Protein AF-A0A8H6PYW1-F1 (afdb_monomer)

Secondary structure (DSSP, 8-state):
------------------TTSSSS---S-SS-GGGG-SPPPSSS--BSEESSPSSPSSSEEEE----TT--EEEEE-TTSSS-S--EEEEEEGGG--S-GGG-B----TTB--EEEEEE-SSEEEEEES---EEHHHHHHH--TTTT-HHHHHHHHHHHHHHHHHIIIII--------GGGEEE-TT--EEE--HHHHHHH---GGGHHHHHHHHHHHHHHHHT--SS-S-S-PPPHHHHHHHT--TTS-HHHHHTSGGGTTT--

InterPro domains:
  IPR000719 Protein kinase domain [PF00069] (105-199)
  IPR000719 Protein kinase domain [PS50011] (16-265)
  IPR011009 Protein kinase-like domain superfamily [SSF56112] (104-204)
  IPR050629 STE20/SPS1-related Proline-Alanine-rich Kinase [PTHR48012] (105-205)

Mean predicted aligned error: 12.49 Å

Solvent-accessible surface area (backbone atoms only — not comparable to full-atom values): 15635 Å² total; per-residue (Å²): 133,88,84,88,84,90,81,91,81,74,84,80,79,76,81,77,74,78,85,78,78,80,81,80,75,85,62,94,78,81,68,64,70,58,38,77,66,67,84,63,74,97,55,99,54,69,65,14,67,48,101,54,64,79,78,60,97,59,86,54,50,78,46,86,47,78,45,96,78,59,38,30,40,26,42,41,58,91,83,71,90,60,81,43,54,49,30,33,35,79,41,57,43,88,53,50,68,47,40,50,62,68,41,51,39,52,88,53,90,20,36,36,24,33,60,36,32,27,73,56,98,64,29,34,40,34,31,26,74,55,72,54,53,27,48,40,60,42,50,71,76,53,60,84,42,53,70,34,61,43,64,48,20,44,50,50,50,35,45,48,54,32,49,47,45,31,47,77,72,69,68,42,28,64,54,71,50,43,43,62,36,30,23,40,27,94,87,72,45,48,22,40,44,64,51,61,61,28,44,25,54,48,50,46,78,91,43,46,40,41,39,43,42,19,53,30,52,41,49,32,63,44,46,58,71,70,91,85,70,101,77,72,92,79,71,54,72,47,57,56,50,54,50,65,54,69,45,86,54,50,70,69,59,58,68,68,34,66,44,54,62,74,35,75,127

Sequence (265 aa):
MSDQIRGLSAPVKQHTFLLTELGNAYSRTVLPKFLFEKEPPKVDVSGAFRNQRFPPPDDKIFLPIIASAGGMSCLGRANTGELPVSYFKSCPLVNLKVPADRIVKTSHKNLVNLQDAFLEEDRLIFTYDSWGISLQEILHVHNVFAFDEGAVATICKEILNGLKYLHDKIGVVYGSLLCRTVVLTNEGQVKIANIGESMARGHKMDDICLDVEGILQIAGALLQVIPGNGSEKVIGAQAESFVRTPTDATVDEILSHRFLEEGVD

Foldseek 3Di:
DDDDDDDDDDDDPDPPPPPPPPPPPPPPPPDDPQQPDDDAPPAPFDFQEDPADPPHPDQKAWAAPQDVLQKGWIAQDPPPPDDRIKIKHKDFLVLQPHHRSLHTWDDDQAAQTFRHWYDDDGIIMTIGDFDAHFQVNCVVVPLPLALVLLVLLVLLLSLLRVQCCCCPPSVAALLAQARSQWGQGPVRGIHGYPSSSSSSNPDHPVSNLSSLLNSLVRLCSSHVVDPDDPDDDDHDPQSVVLSVDDSPDDSVRSSPRVSNVVSPD

Radius of gyration: 24.12 Å; Cα contacts (8 Å, |Δi|>4): 422; chains: 1; bounding box: 57×55×92 Å

Nearest PDB structures (foldseek):
  6gu6-assembly1_A  TM=7.430E-01  e=5.267E-06  Homo sapiens
  6v6q-assembly2_D  TM=5.934E-01  e=1.464E-06  Homo sapiens
  3qri-assembly3_B-2  TM=6.256E-01  e=3.120E-06  Homo sapiens
  1u54-assembly1_A  TM=6.835E-01  e=1.502E-05  Homo sapiens
  8swe-assembly1_A  TM=6.281E-01  e=8.893E-06  Homo sapiens

Organism: NCBI:txid1287682

pLDDT: mean 74.95, std 23.14, range [26.62, 98.38]

Structure (mmCIF, N/CA/C/O backbone):
data_AF-A0A8H6PYW1-F1
#
_entry.id   AF-A0A8H6PYW1-F1
#
loop_
_atom_site.group_PDB
_atom_site.id
_atom_site.type_symbol
_atom_site.label_atom_id
_atom_site.label_alt_id
_atom_site.label_comp_id
_atom_site.label_asym_id
_atom_site.label_entity_id
_atom_site.label_seq_id
_atom_site.pdbx_PDB_ins_code
_atom_site.Cartn_x
_atom_site.Cartn_y
_atom_site.Cartn_z
_atom_site.occupancy
_atom_site.B_iso_or_equiv
_atom_site.auth_seq_id
_atom_site.auth_comp_id
_atom_site.auth_asym_id
_atom_site.auth_atom_id
_atom_site.pdbx_PDB_model_num
ATOM 1 N N . MET A 1 1 ? 32.607 38.569 64.984 1.00 35.34 1 MET A N 1
ATOM 2 C CA . MET A 1 1 ? 32.937 38.834 63.570 1.00 35.34 1 MET A CA 1
ATOM 3 C C . MET A 1 1 ? 32.471 37.613 62.799 1.00 35.34 1 MET A C 1
ATOM 5 O O . MET A 1 1 ? 32.930 36.537 63.143 1.00 35.34 1 MET A O 1
ATOM 9 N N . SER A 1 2 ? 31.280 37.692 62.192 1.00 33.53 2 SER A N 1
ATOM 10 C CA . SER A 1 2 ? 31.098 37.752 60.719 1.00 33.53 2 SER A CA 1
ATOM 11 C C . SER A 1 2 ? 31.548 36.418 60.090 1.00 33.53 2 SER A C 1
ATOM 13 O O . SER A 1 2 ? 32.693 36.040 60.268 1.00 33.53 2 SER A O 1
ATOM 15 N N . ASP A 1 3 ? 30.715 35.582 59.471 1.00 32.34 3 ASP A N 1
ATOM 16 C CA . ASP A 1 3 ? 29.801 35.914 58.383 1.00 32.34 3 ASP A CA 1
ATOM 17 C C . ASP A 1 3 ? 28.646 34.913 58.218 1.00 32.34 3 ASP A C 1
ATOM 19 O O . ASP A 1 3 ? 28.758 33.713 58.466 1.00 32.34 3 ASP A O 1
ATOM 23 N N . GLN A 1 4 ? 27.532 35.464 57.738 1.00 35.44 4 GLN A N 1
ATOM 24 C CA . GLN A 1 4 ? 26.397 34.776 57.134 1.00 35.44 4 GLN A CA 1
ATOM 25 C C . GLN A 1 4 ? 26.744 34.373 55.695 1.00 35.44 4 GLN A C 1
ATOM 27 O O . GLN A 1 4 ? 27.156 35.254 54.950 1.00 35.44 4 GLN A O 1
ATOM 32 N N . ILE A 1 5 ? 26.403 33.157 55.241 1.00 36.62 5 ILE A N 1
ATOM 33 C CA . ILE A 1 5 ? 25.851 32.953 53.886 1.00 36.62 5 ILE A CA 1
ATOM 34 C C . ILE A 1 5 ? 24.717 31.916 53.934 1.00 36.62 5 ILE A C 1
ATOM 36 O O . ILE A 1 5 ? 24.804 30.860 54.550 1.00 36.62 5 ILE A O 1
ATOM 40 N N . ARG A 1 6 ? 23.628 32.318 53.280 1.00 33.12 6 ARG A N 1
ATOM 41 C CA . ARG A 1 6 ? 22.308 31.709 53.112 1.00 33.12 6 ARG A CA 1
ATOM 42 C C . ARG A 1 6 ? 22.329 30.302 52.504 1.00 33.12 6 ARG A C 1
ATOM 44 O O . ARG A 1 6 ? 23.042 30.049 51.542 1.00 33.12 6 ARG A O 1
ATOM 51 N N . GLY A 1 7 ? 21.377 29.483 52.944 1.00 29.88 7 GLY A N 1
ATOM 52 C CA . GLY A 1 7 ? 20.890 28.302 52.231 1.00 29.88 7 GLY A CA 1
ATOM 53 C C . GLY A 1 7 ? 19.481 27.944 52.701 1.00 29.88 7 GLY A C 1
ATOM 54 O O . GLY A 1 7 ? 19.309 27.080 53.551 1.00 29.88 7 GLY A O 1
ATOM 55 N N . LEU A 1 8 ? 18.468 28.652 52.193 1.00 29.75 8 LEU A N 1
ATOM 56 C CA . LEU A 1 8 ? 17.058 28.280 52.348 1.00 29.75 8 LEU A CA 1
ATOM 57 C C . LEU A 1 8 ? 16.798 27.021 51.507 1.00 29.75 8 LEU A C 1
ATOM 59 O O . LEU A 1 8 ? 16.655 27.112 50.291 1.00 29.75 8 LEU A O 1
ATOM 63 N N . SER A 1 9 ? 16.741 25.857 52.152 1.00 30.72 9 SER A N 1
ATOM 64 C CA . SER A 1 9 ? 16.169 24.639 51.571 1.00 30.72 9 SER A CA 1
ATOM 65 C C . SER A 1 9 ? 14.704 24.556 51.994 1.00 30.72 9 SER A C 1
ATOM 67 O O . SER A 1 9 ? 14.397 24.270 53.151 1.00 30.72 9 SER A O 1
ATOM 69 N N . ALA A 1 10 ? 13.796 24.875 51.073 1.00 32.69 10 ALA A N 1
ATOM 70 C CA . ALA A 1 10 ? 12.386 24.532 51.205 1.00 32.69 10 ALA A CA 1
ATOM 71 C C . ALA A 1 10 ? 12.173 23.130 50.606 1.00 32.69 10 ALA A C 1
ATOM 73 O O . ALA A 1 10 ? 12.699 22.856 49.525 1.00 32.69 10 ALA A O 1
ATOM 74 N N . PRO A 1 11 ? 11.406 22.237 51.254 1.00 30.52 11 PRO A N 1
ATOM 75 C CA . PRO A 1 11 ? 11.112 20.935 50.680 1.00 30.52 11 PRO A CA 1
ATOM 76 C C . PRO A 1 11 ? 10.225 21.108 49.441 1.00 30.52 11 PRO A C 1
ATOM 78 O O . PRO A 1 11 ? 9.127 21.666 49.506 1.00 30.52 11 PRO A O 1
ATOM 81 N N . VAL A 1 12 ? 10.714 20.616 48.304 1.00 30.33 12 VAL A N 1
ATOM 82 C CA . VAL A 1 12 ? 9.942 20.467 47.069 1.00 30.33 12 VAL A CA 1
ATOM 83 C C . VAL A 1 12 ? 8.795 19.501 47.360 1.00 30.33 12 VAL A C 1
ATOM 85 O O . VAL A 1 12 ? 9.013 18.309 47.569 1.00 30.33 12 VAL A O 1
ATOM 88 N N . LYS A 1 13 ? 7.560 20.012 47.393 1.00 31.42 13 LYS A N 1
ATOM 89 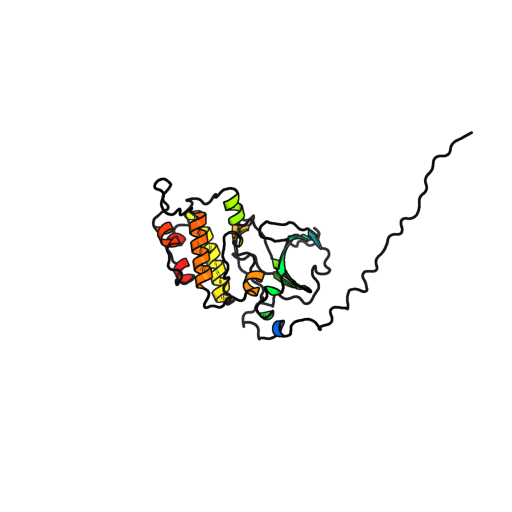C CA . LYS A 1 13 ? 6.357 19.176 47.368 1.00 31.42 13 LYS A CA 1
ATOM 90 C C . LYS A 1 13 ? 6.320 18.461 46.018 1.00 31.42 13 LYS A C 1
ATOM 92 O O . LYS A 1 13 ? 5.924 19.048 45.014 1.00 31.42 13 LYS A O 1
ATOM 97 N N . GLN A 1 14 ? 6.753 17.204 45.993 1.00 31.08 14 GLN A N 1
ATOM 98 C CA . GLN A 1 14 ? 6.443 16.294 44.898 1.00 31.08 14 GLN A CA 1
ATOM 99 C C . GLN A 1 14 ? 4.920 16.150 44.842 1.00 31.08 14 GLN A C 1
ATOM 101 O O . GLN A 1 14 ? 4.300 15.567 45.730 1.00 31.08 14 GLN A O 1
ATOM 106 N N . HIS A 1 15 ? 4.309 16.740 43.816 1.00 28.45 15 HIS A N 1
ATOM 107 C CA . HIS A 1 15 ? 2.929 16.461 43.449 1.00 28.45 15 HIS A CA 1
ATOM 108 C C . HIS A 1 15 ? 2.865 15.034 42.900 1.00 28.45 15 HIS A C 1
ATOM 110 O O . HIS A 1 15 ? 2.941 14.804 41.695 1.00 28.45 15 HIS A O 1
ATOM 116 N N . THR A 1 16 ? 2.739 14.065 43.803 1.00 26.62 16 THR A N 1
ATOM 117 C CA . THR A 1 16 ? 2.307 12.711 43.470 1.00 26.62 16 THR A CA 1
ATOM 118 C C . THR A 1 16 ? 0.831 12.792 43.099 1.00 26.62 16 THR A C 1
ATOM 120 O O . THR A 1 16 ? -0.046 12.714 43.958 1.00 26.62 16 THR A O 1
ATOM 123 N N . PHE A 1 17 ? 0.542 13.029 41.819 1.00 26.75 17 PHE A N 1
ATOM 124 C CA . PHE A 1 17 ? -0.799 12.812 41.289 1.00 26.75 17 PHE A CA 1
ATOM 125 C C . PHE A 1 17 ? -1.068 11.305 41.323 1.00 26.75 17 PHE A C 1
ATOM 127 O O . PHE A 1 17 ? -0.465 10.531 40.581 1.00 26.75 17 PHE A O 1
ATOM 134 N N . LEU A 1 18 ? -1.942 10.893 42.241 1.00 27.05 18 LEU A N 1
ATOM 135 C CA . LEU A 1 18 ? -2.497 9.547 42.311 1.00 27.05 18 LEU A CA 1
ATOM 136 C C . LEU A 1 18 ? -3.232 9.248 40.996 1.00 27.05 18 LEU A C 1
ATOM 138 O O . LEU A 1 18 ? -4.302 9.785 40.723 1.00 27.05 18 LEU A O 1
ATOM 142 N N . LEU A 1 19 ? -2.629 8.384 40.183 1.00 27.23 19 LEU A N 1
ATOM 143 C CA . LEU A 1 19 ? -3.086 7.929 38.864 1.00 27.23 19 LEU A CA 1
ATOM 144 C C . LEU A 1 19 ? -4.253 6.919 38.930 1.00 27.23 19 LEU A C 1
ATOM 146 O O . LEU A 1 19 ? -4.472 6.156 37.995 1.00 27.23 19 LEU A O 1
ATOM 150 N N . THR A 1 20 ? -5.011 6.888 40.026 1.00 32.47 20 THR A N 1
ATOM 151 C CA . THR A 1 20 ? -5.975 5.813 40.315 1.00 32.47 20 THR A CA 1
ATOM 152 C C . THR A 1 20 ? -7.441 6.136 40.027 1.00 32.47 20 THR A C 1
ATOM 154 O O . THR A 1 20 ? -8.266 5.240 40.152 1.00 32.47 20 THR A O 1
ATOM 157 N N . GLU A 1 21 ? -7.797 7.343 39.571 1.00 27.31 21 GLU A N 1
ATOM 158 C CA . GLU A 1 21 ? -9.218 7.702 39.358 1.00 27.31 21 GLU A CA 1
ATOM 159 C C . GLU A 1 21 ? -9.643 7.992 37.907 1.00 27.31 21 GLU A C 1
ATOM 161 O O . GLU A 1 21 ? -10.813 8.257 37.650 1.00 27.31 21 GLU A O 1
ATOM 166 N N . LEU A 1 22 ? -8.758 7.852 36.914 1.00 31.52 22 LEU A N 1
ATOM 167 C CA . LEU A 1 22 ? -9.129 8.021 35.493 1.00 31.52 22 LEU A CA 1
ATOM 168 C C . LEU A 1 22 ? -9.433 6.704 34.753 1.00 31.52 22 LEU A C 1
ATOM 170 O O . LEU A 1 22 ? -9.685 6.723 33.548 1.00 31.52 22 LEU A O 1
ATOM 174 N N . GLY A 1 23 ? -9.433 5.568 35.459 1.00 30.94 23 GLY A N 1
ATOM 175 C CA . GLY A 1 23 ? -9.558 4.229 34.869 1.00 30.94 23 GLY A CA 1
ATOM 176 C C . GLY A 1 23 ? -10.980 3.734 34.571 1.00 30.94 23 GLY A C 1
ATOM 177 O O . GLY A 1 23 ? -11.116 2.750 33.857 1.00 30.94 23 GLY A O 1
ATOM 178 N N . ASN A 1 24 ? -12.039 4.391 35.064 1.00 33.62 24 ASN A N 1
ATOM 179 C CA . ASN A 1 24 ? -13.397 3.809 35.066 1.00 33.62 24 ASN A CA 1
ATOM 180 C C . ASN A 1 24 ? -14.496 4.641 34.375 1.00 33.62 24 ASN A C 1
ATOM 182 O O . ASN A 1 24 ? -15.677 4.350 34.545 1.00 33.62 24 ASN A O 1
ATOM 186 N N . ALA A 1 25 ? -14.145 5.640 33.557 1.00 33.19 25 ALA A N 1
ATOM 187 C CA . ALA A 1 25 ? -15.131 6.521 32.910 1.00 33.19 25 ALA A CA 1
ATOM 188 C C . ALA A 1 25 ? -15.363 6.277 31.402 1.00 33.19 25 ALA A C 1
ATOM 190 O O . ALA A 1 25 ? -16.131 7.018 30.792 1.00 33.19 25 ALA A O 1
ATOM 191 N N . TYR A 1 26 ? -14.793 5.229 30.789 1.00 37.09 26 TYR A N 1
ATOM 192 C CA . TYR A 1 26 ? -15.194 4.807 29.432 1.00 37.09 26 TYR A CA 1
ATOM 193 C C . TYR A 1 26 ? -16.467 3.968 29.494 1.00 37.09 26 TYR A C 1
ATOM 195 O O . TYR A 1 26 ? -16.504 2.773 29.202 1.00 37.09 26 TYR A O 1
ATOM 203 N N . SER A 1 27 ? -17.531 4.635 29.935 1.00 38.06 27 SER A N 1
ATOM 204 C CA . SER A 1 27 ? -18.892 4.147 29.819 1.00 38.06 27 SER A CA 1
ATOM 205 C C . SER A 1 27 ? -19.213 3.933 28.340 1.00 38.06 27 SER A C 1
ATOM 207 O O . SER A 1 27 ? -18.932 4.780 27.492 1.00 38.06 27 SER A O 1
ATOM 209 N N . ARG A 1 28 ? -19.823 2.782 28.055 1.00 38.66 28 ARG A N 1
ATOM 210 C CA . ARG A 1 28 ? -20.283 2.245 26.763 1.00 38.66 28 ARG A CA 1
ATOM 211 C C . ARG A 1 28 ? -21.339 3.114 26.042 1.00 38.66 28 ARG A C 1
ATOM 213 O O . ARG A 1 28 ? -22.255 2.579 25.427 1.00 38.66 28 ARG A O 1
ATOM 220 N N . THR A 1 29 ? -21.275 4.439 26.132 1.00 38.50 29 THR A N 1
ATOM 221 C CA . THR A 1 29 ? -22.416 5.327 25.848 1.00 38.50 29 THR A CA 1
ATOM 222 C C . THR A 1 29 ? -22.207 6.362 24.745 1.00 38.50 29 THR A C 1
ATOM 224 O O . THR A 1 29 ? -23.127 7.130 24.493 1.00 38.50 29 THR A O 1
ATOM 227 N N . VAL A 1 30 ? -21.083 6.364 24.019 1.00 42.06 30 VAL A N 1
ATOM 228 C CA . VAL A 1 30 ? -20.907 7.250 22.840 1.00 42.06 30 VAL A CA 1
ATOM 229 C C . VAL A 1 30 ? -20.232 6.534 21.665 1.00 42.06 30 VAL A C 1
ATOM 231 O O . VAL A 1 30 ? -19.603 7.151 20.817 1.00 42.06 30 VAL A O 1
ATOM 234 N N . LEU A 1 31 ? -20.345 5.208 21.593 1.00 47.12 31 LEU A N 1
ATOM 235 C CA . LEU A 1 31 ? -19.926 4.481 20.400 1.00 47.12 31 LEU A CA 1
ATOM 236 C C . LEU A 1 31 ? -21.102 4.463 19.425 1.00 47.12 31 LEU A C 1
ATOM 238 O O . LEU A 1 31 ? -22.162 3.943 19.791 1.00 47.12 31 LEU A O 1
ATOM 242 N N . PRO A 1 32 ? -20.975 5.031 18.213 1.00 44.94 32 PRO A N 1
ATOM 243 C CA . PRO A 1 32 ? -22.023 4.892 17.223 1.00 44.94 32 PRO A CA 1
ATOM 244 C C . PRO A 1 32 ? -22.364 3.412 17.031 1.00 44.94 32 PRO A C 1
ATOM 246 O O . PRO A 1 32 ? -21.475 2.605 16.768 1.00 44.94 32 PRO A O 1
ATOM 249 N N . LYS A 1 33 ? -23.644 3.043 17.179 1.00 43.94 33 LYS A N 1
ATOM 250 C CA . LYS A 1 33 ? -24.095 1.639 17.093 1.00 43.94 33 LYS A CA 1
ATOM 251 C C . LYS A 1 33 ? -23.620 0.943 15.810 1.00 43.94 33 LYS A C 1
ATOM 253 O O . LYS A 1 33 ? -23.277 -0.231 15.851 1.00 43.94 33 LYS A O 1
ATOM 258 N N . PHE A 1 34 ? -23.478 1.698 14.718 1.00 48.34 34 PHE A N 1
ATOM 259 C CA . PHE A 1 34 ? -22.976 1.202 13.436 1.00 48.34 34 PHE A CA 1
ATOM 260 C C . PHE A 1 34 ? -21.528 0.685 13.468 1.00 48.34 34 PHE A C 1
ATOM 262 O O . PHE A 1 34 ? -21.133 -0.029 12.553 1.00 48.34 34 PHE A O 1
ATOM 269 N N . LEU A 1 35 ? -20.721 1.030 14.481 1.00 49.62 35 LEU A N 1
ATOM 270 C CA . LEU A 1 35 ? -19.341 0.552 14.589 1.00 49.62 35 LEU A CA 1
ATOM 271 C C . LEU A 1 35 ? -19.275 -0.962 14.810 1.00 49.62 35 LEU A C 1
ATOM 273 O O . LEU A 1 35 ? -18.364 -1.602 14.309 1.00 49.62 35 LEU A O 1
ATOM 277 N N . PHE A 1 36 ? -20.240 -1.548 15.514 1.00 54.50 36 PHE A N 1
ATOM 278 C CA . PHE A 1 36 ? -20.190 -2.960 15.913 1.00 54.50 36 PHE A CA 1
ATOM 279 C C . PHE A 1 36 ? -21.257 -3.817 15.226 1.00 54.50 36 PHE A C 1
ATOM 281 O O . PHE A 1 36 ? -21.510 -4.945 15.642 1.00 54.50 36 PHE A O 1
ATOM 288 N N . GLU A 1 37 ? -21.895 -3.287 14.182 1.00 46.12 37 GLU A N 1
ATOM 289 C CA . GLU A 1 37 ? -22.963 -3.965 13.453 1.00 46.12 37 GLU A CA 1
ATOM 290 C C . GLU A 1 37 ? -22.461 -4.467 12.094 1.00 46.12 37 GLU A C 1
ATOM 292 O O . GLU A 1 37 ? -22.606 -3.773 11.085 1.00 46.12 37 GLU A O 1
ATOM 297 N N . LYS A 1 38 ? -21.892 -5.683 12.083 1.00 51.12 38 LYS A N 1
ATOM 298 C CA . LYS A 1 38 ? -22.058 -6.755 11.074 1.00 51.12 38 LYS A CA 1
ATOM 299 C C . LYS A 1 38 ? -21.104 -7.924 11.360 1.00 51.12 38 LYS A C 1
ATOM 301 O O . LYS A 1 38 ? -20.234 -7.850 12.220 1.00 51.12 38 LYS A O 1
ATOM 306 N N . GLU A 1 39 ? -21.381 -9.065 10.730 1.00 44.00 39 GLU A N 1
ATOM 307 C CA . GLU A 1 39 ? -20.553 -10.265 10.854 1.00 44.00 39 GLU A CA 1
ATOM 308 C C . GLU A 1 39 ? -19.207 -10.059 10.134 1.00 44.00 39 GLU A C 1
ATOM 310 O O . GLU A 1 39 ? -19.204 -9.622 8.974 1.00 44.00 39 GLU A O 1
ATOM 315 N N . PRO A 1 40 ? -18.075 -10.388 10.785 1.00 42.00 40 PRO A N 1
ATOM 316 C CA . PRO A 1 40 ? -16.750 -10.218 10.204 1.00 42.00 40 PRO A CA 1
ATOM 317 C C . PRO A 1 40 ? -16.545 -11.133 8.983 1.00 42.00 40 PRO A C 1
ATOM 319 O O . PRO A 1 40 ? -17.189 -12.184 8.869 1.00 42.00 40 PRO A O 1
ATOM 322 N N . PRO A 1 41 ? -15.635 -10.776 8.056 1.00 39.09 41 PRO A N 1
ATOM 323 C CA . PRO A 1 41 ? -15.231 -11.677 6.980 1.00 39.09 41 PRO A CA 1
ATOM 324 C C . PRO A 1 41 ? -14.738 -13.015 7.557 1.00 39.09 41 PRO A C 1
ATOM 326 O O . PRO A 1 41 ? -14.044 -13.046 8.567 1.00 39.09 41 PRO A O 1
ATOM 329 N N . LYS A 1 42 ? -15.082 -14.135 6.903 1.00 38.28 42 LYS A N 1
ATOM 330 C CA . LYS A 1 42 ? -14.775 -15.522 7.330 1.00 38.28 42 LYS A CA 1
ATOM 331 C C . LYS A 1 42 ? -13.286 -15.908 7.231 1.00 38.28 42 LYS A C 1
ATOM 333 O O . LYS A 1 42 ? -12.960 -17.084 7.084 1.00 38.28 42 LYS A O 1
ATOM 338 N N . VAL A 1 43 ? -12.389 -14.930 7.258 1.00 46.66 43 VAL A N 1
ATOM 339 C CA . VAL A 1 43 ? -10.939 -15.127 7.281 1.00 46.66 43 VAL A CA 1
ATOM 340 C C . VAL A 1 43 ? -10.491 -14.969 8.729 1.00 46.66 43 VAL A C 1
ATOM 342 O O . VAL A 1 43 ? -10.995 -14.097 9.431 1.00 46.66 43 VAL A O 1
ATOM 345 N N . ASP A 1 44 ? -9.573 -15.821 9.183 1.00 40.41 44 ASP A N 1
ATOM 346 C CA . ASP A 1 44 ? -8.998 -15.821 10.535 1.00 40.41 44 ASP A CA 1
ATOM 347 C C . ASP A 1 44 ? -8.101 -14.586 10.764 1.00 40.41 44 ASP A C 1
ATOM 349 O O . ASP A 1 44 ? -6.882 -14.667 10.890 1.00 40.41 44 ASP A O 1
ATOM 353 N N . VAL A 1 45 ? -8.701 -13.398 10.719 1.00 47.38 45 VAL A N 1
ATOM 354 C CA . VAL A 1 45 ? -8.075 -12.118 11.036 1.00 47.38 45 VAL A CA 1
ATOM 355 C C . VAL A 1 45 ? -8.817 -11.533 12.225 1.00 47.38 45 VAL A C 1
ATOM 357 O O . VAL A 1 45 ? -9.887 -10.940 12.102 1.00 47.38 45 VAL A O 1
ATOM 360 N N . SER A 1 46 ? -8.245 -11.728 13.416 1.00 57.88 46 SER A N 1
ATOM 361 C CA . SER A 1 46 ? -8.687 -11.047 14.634 1.00 57.88 46 SER A CA 1
ATOM 362 C C . SER A 1 46 ? -8.841 -9.545 14.351 1.00 57.88 46 SER A C 1
ATOM 364 O O . SER A 1 46 ? -7.931 -8.951 13.767 1.00 57.88 46 SER A O 1
ATOM 366 N N . GLY A 1 47 ? -9.955 -8.928 14.750 1.00 66.25 47 GLY A N 1
ATOM 367 C CA . GLY A 1 47 ? -10.213 -7.508 14.483 1.00 66.25 47 GLY A CA 1
ATOM 368 C C . GLY A 1 47 ? -9.088 -6.580 14.969 1.00 66.25 47 GLY A C 1
ATOM 369 O O . GLY A 1 47 ? -8.389 -6.885 15.940 1.00 66.25 47 GLY A O 1
ATOM 370 N N . ALA A 1 48 ? -8.906 -5.437 14.297 1.00 76.19 48 ALA A N 1
ATOM 371 C CA . ALA A 1 48 ? -7.872 -4.466 14.670 1.00 76.19 48 ALA A CA 1
ATOM 372 C C . ALA A 1 48 ? -8.258 -3.638 15.909 1.00 76.19 48 ALA A C 1
ATOM 374 O O . ALA A 1 48 ? -7.386 -3.178 16.644 1.00 76.19 48 ALA A O 1
ATOM 375 N N . PHE A 1 49 ? -9.556 -3.444 16.151 1.00 80.31 49 PHE A N 1
ATOM 376 C CA . PHE A 1 49 ? -10.046 -2.557 17.201 1.00 80.31 49 PHE A CA 1
ATOM 377 C C . PHE A 1 49 ? -9.728 -3.042 18.618 1.00 80.31 49 PHE A C 1
ATOM 379 O O . PHE A 1 49 ? -9.997 -4.187 18.987 1.00 80.31 49 PHE A O 1
ATOM 386 N N . ARG A 1 50 ? -9.215 -2.127 19.444 1.00 76.50 50 ARG A N 1
ATOM 387 C CA . ARG A 1 50 ? -8.920 -2.354 20.862 1.00 76.50 50 ARG A CA 1
ATOM 388 C C . ARG A 1 50 ? -9.829 -1.518 21.752 1.00 76.50 50 ARG A C 1
ATOM 390 O O . ARG A 1 50 ? -9.987 -0.320 21.548 1.00 76.50 50 ARG A O 1
ATOM 397 N N . ASN A 1 51 ? -10.389 -2.153 22.780 1.00 68.69 51 ASN A N 1
ATOM 398 C CA . ASN A 1 51 ? -11.247 -1.505 23.774 1.00 68.69 51 ASN A CA 1
ATOM 399 C C . ASN A 1 51 ? -10.423 -0.956 24.956 1.00 68.69 51 ASN A C 1
ATOM 401 O O . ASN A 1 51 ? -10.634 -1.343 26.104 1.00 68.69 51 ASN A O 1
ATOM 405 N N . GLN A 1 52 ? -9.432 -0.114 24.659 1.00 69.19 52 GLN A N 1
ATOM 406 C CA . GLN A 1 52 ? -8.559 0.532 25.643 1.00 69.19 52 GLN A CA 1
ATOM 407 C C . GLN A 1 52 ? -8.136 1.920 25.145 1.00 69.19 52 GLN A C 1
ATOM 409 O O . GLN A 1 52 ? -8.173 2.176 23.941 1.00 69.19 52 GLN A O 1
ATOM 414 N N . ARG A 1 53 ? -7.733 2.816 26.058 1.00 67.00 53 ARG A N 1
ATOM 415 C CA . ARG A 1 53 ? -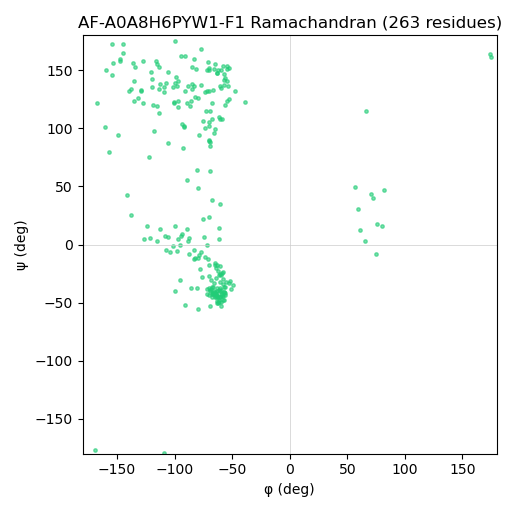7.189 4.135 25.691 1.00 67.00 53 ARG A CA 1
ATOM 416 C C . ARG A 1 53 ? -5.888 3.984 24.900 1.00 67.00 53 ARG A C 1
ATOM 418 O O . ARG A 1 53 ? -5.111 3.064 25.156 1.00 67.00 53 ARG A O 1
ATOM 425 N N . PHE A 1 54 ? -5.653 4.922 23.987 1.00 70.56 54 PHE A N 1
ATOM 426 C CA . PHE A 1 54 ? -4.340 5.155 23.404 1.00 70.56 54 PHE A CA 1
ATOM 427 C C . PHE A 1 54 ? -3.658 6.344 24.120 1.00 70.56 54 PHE A C 1
ATOM 429 O O . PHE A 1 54 ? -4.339 7.295 24.501 1.00 70.56 54 PHE A O 1
ATOM 436 N N . PRO A 1 55 ? -2.332 6.314 24.322 1.00 67.75 55 PRO A N 1
ATOM 437 C CA . PRO A 1 55 ? -1.509 5.111 24.268 1.00 67.75 55 PRO A CA 1
ATOM 438 C C . PRO A 1 55 ? -1.970 4.070 25.308 1.00 67.75 55 PRO A C 1
ATOM 440 O O . PRO A 1 55 ? -2.504 4.461 26.351 1.00 67.75 55 PRO A O 1
ATOM 443 N N . PRO A 1 56 ? -1.792 2.758 25.051 1.00 64.19 56 PRO A N 1
ATOM 444 C CA . PRO A 1 56 ? -2.019 1.739 26.071 1.00 64.19 56 PRO A CA 1
ATOM 445 C C . PRO A 1 56 ? -1.225 2.083 27.341 1.00 64.19 56 PRO A C 1
ATOM 447 O O . PRO A 1 56 ? -0.164 2.697 27.209 1.00 64.19 56 PRO A O 1
ATOM 450 N N . PRO A 1 57 ? -1.667 1.674 28.546 1.00 59.00 57 PRO A N 1
ATOM 451 C CA . PRO A 1 57 ? -0.966 1.937 29.813 1.00 59.00 57 PRO A CA 1
ATOM 452 C C . PRO A 1 57 ? 0.456 1.345 29.939 1.00 59.00 57 PRO A C 1
ATOM 454 O O . PRO A 1 57 ? 0.983 1.262 31.045 1.00 59.00 57 PRO A O 1
ATOM 457 N N . ASP A 1 58 ? 1.064 0.911 28.837 1.00 61.66 58 ASP A N 1
ATOM 458 C CA . ASP A 1 58 ? 2.380 0.298 28.770 1.00 61.66 58 ASP A CA 1
ATOM 459 C C . ASP A 1 58 ? 3.499 1.322 29.031 1.00 61.66 58 ASP A C 1
ATOM 461 O O . ASP A 1 58 ? 3.374 2.517 28.766 1.00 61.66 58 ASP A O 1
ATOM 465 N N . ASP A 1 59 ? 4.651 0.809 29.462 1.00 54.78 59 ASP A N 1
ATOM 466 C CA . ASP A 1 59 ? 5.915 1.502 29.756 1.00 54.78 59 ASP A CA 1
ATOM 467 C C . ASP A 1 59 ? 6.618 2.097 28.497 1.00 54.78 59 ASP A C 1
ATOM 469 O O . ASP A 1 59 ? 7.844 2.029 28.345 1.00 54.78 59 ASP A O 1
ATOM 473 N N . LYS A 1 60 ? 5.858 2.653 27.543 1.00 58.72 60 LYS A N 1
ATOM 474 C CA . LYS A 1 60 ? 6.340 3.181 26.252 1.00 58.72 60 LYS A CA 1
ATOM 475 C C . LYS A 1 60 ? 6.298 4.715 26.235 1.00 58.72 60 LYS A C 1
ATOM 477 O O . LYS A 1 60 ? 5.344 5.329 26.703 1.00 58.72 60 LYS A O 1
ATOM 482 N N . ILE A 1 61 ? 7.331 5.351 25.678 1.00 55.50 61 ILE A N 1
ATOM 483 C CA . ILE A 1 61 ? 7.401 6.809 25.496 1.00 55.50 61 ILE A CA 1
ATOM 484 C C . ILE A 1 61 ? 6.969 7.132 24.065 1.00 55.50 61 ILE A C 1
ATOM 486 O O . ILE A 1 61 ? 7.559 6.651 23.106 1.00 55.50 61 ILE A O 1
ATOM 490 N N . PHE A 1 62 ? 5.957 7.975 23.893 1.00 57.50 62 PHE A N 1
ATOM 491 C CA . PHE A 1 62 ? 5.454 8.360 22.572 1.00 57.50 62 PHE A CA 1
ATOM 492 C C . PHE A 1 62 ? 6.089 9.690 22.165 1.00 57.50 62 PHE A C 1
ATOM 494 O O . PHE A 1 62 ? 5.923 10.689 22.864 1.00 57.50 62 PHE A O 1
ATOM 501 N N . LEU A 1 63 ? 6.844 9.701 21.062 1.00 52.16 63 LEU A N 1
ATOM 502 C CA . LEU A 1 63 ? 7.552 10.888 20.579 1.00 52.16 63 LEU A CA 1
ATOM 503 C C . LEU A 1 63 ? 7.036 11.267 19.188 1.00 52.16 63 LEU A C 1
ATOM 505 O O . LEU A 1 63 ? 7.184 10.476 18.263 1.00 52.16 63 LEU A O 1
ATOM 509 N N . PRO A 1 64 ? 6.485 12.473 18.980 1.00 48.69 64 PRO A N 1
ATOM 510 C CA . PRO A 1 64 ? 6.070 12.899 17.650 1.00 48.69 64 PRO A CA 1
ATOM 511 C C . PRO A 1 64 ? 7.293 13.044 16.733 1.00 48.69 64 PRO A C 1
ATOM 513 O O . PRO A 1 64 ? 7.946 14.083 16.714 1.00 48.69 64 PRO A O 1
ATOM 516 N N . ILE A 1 65 ? 7.602 12.013 15.949 1.00 50.56 65 ILE A N 1
ATOM 517 C CA . ILE A 1 65 ? 8.412 12.164 14.738 1.00 50.56 65 ILE A CA 1
ATOM 518 C C . ILE A 1 65 ? 7.420 12.387 13.613 1.00 50.56 65 ILE A C 1
ATOM 520 O O . ILE A 1 65 ? 6.783 11.438 13.181 1.00 50.56 65 ILE A O 1
ATOM 524 N N . ILE A 1 66 ? 7.248 13.635 13.184 1.00 49.28 66 ILE A N 1
ATOM 525 C CA . ILE A 1 66 ? 6.363 13.969 12.068 1.00 49.28 66 ILE A CA 1
ATOM 526 C C . ILE A 1 66 ? 7.119 13.643 10.777 1.00 49.28 66 ILE A C 1
ATOM 528 O O . ILE A 1 66 ? 7.897 14.460 10.288 1.00 49.28 66 ILE A O 1
ATOM 532 N N . ALA A 1 67 ? 6.918 12.443 10.230 1.00 50.75 67 ALA A N 1
ATOM 533 C CA . ALA A 1 67 ? 7.267 12.190 8.832 1.00 50.75 67 ALA A CA 1
ATOM 534 C C . ALA A 1 67 ? 6.289 12.965 7.932 1.00 50.75 67 ALA A C 1
ATOM 536 O O . ALA A 1 67 ? 5.130 13.155 8.311 1.00 50.75 67 ALA A O 1
ATOM 537 N N . SER A 1 68 ? 6.700 13.395 6.735 1.00 46.59 68 SER A N 1
ATOM 538 C CA . SER A 1 68 ? 5.804 14.166 5.850 1.00 46.59 68 SER A CA 1
ATOM 539 C C . SER A 1 68 ? 4.576 13.355 5.389 1.00 46.59 68 SER A C 1
ATOM 541 O O . SER A 1 68 ? 3.531 13.923 5.076 1.00 46.59 68 SER A O 1
ATOM 543 N N . ALA A 1 69 ? 4.651 12.020 5.469 1.00 46.78 69 ALA A N 1
ATOM 544 C CA . ALA A 1 69 ? 3.526 11.095 5.303 1.00 46.78 69 ALA A CA 1
ATOM 545 C C . ALA A 1 69 ? 2.513 11.092 6.479 1.00 46.78 69 ALA A C 1
ATOM 547 O O . ALA A 1 69 ? 1.509 10.372 6.438 1.00 46.78 69 ALA A O 1
ATOM 548 N N . GLY A 1 70 ? 2.746 11.894 7.526 1.00 47.41 70 GLY A N 1
ATOM 549 C CA . GLY A 1 70 ? 1.825 12.116 8.644 1.00 47.41 70 GLY A CA 1
ATOM 550 C C . GLY A 1 70 ? 1.820 11.030 9.725 1.00 47.41 70 GLY A C 1
ATOM 551 O O . GLY A 1 70 ? 0.869 10.966 10.499 1.00 47.41 70 GLY A O 1
ATOM 552 N N . GLY A 1 71 ? 2.833 10.160 9.772 1.00 53.41 71 GLY A N 1
ATOM 553 C CA . GLY A 1 71 ? 3.009 9.189 10.860 1.00 53.41 71 GLY A CA 1
ATOM 554 C C . GLY A 1 71 ? 3.672 9.819 12.088 1.00 53.41 71 GLY A C 1
ATOM 555 O O . GLY A 1 71 ? 4.448 10.757 11.937 1.00 53.41 71 GLY A O 1
ATOM 556 N N . MET A 1 72 ? 3.367 9.301 13.280 1.00 54.34 72 MET A N 1
ATOM 557 C CA . MET A 1 72 ? 4.086 9.534 14.539 1.00 54.34 72 MET A CA 1
ATOM 558 C C . MET A 1 72 ? 4.758 8.222 14.968 1.00 54.34 72 MET A C 1
ATOM 560 O O . MET A 1 72 ? 4.148 7.158 14.886 1.00 54.34 72 MET A O 1
ATOM 564 N N . SER A 1 73 ? 5.999 8.274 15.445 1.00 54.25 73 SER A N 1
ATOM 565 C CA . SER A 1 73 ? 6.703 7.102 15.994 1.00 54.25 73 SER A CA 1
ATOM 566 C C . SER A 1 73 ? 6.554 7.029 17.524 1.00 54.25 73 SER A C 1
ATOM 568 O O . SER A 1 73 ? 6.222 8.012 18.179 1.00 54.25 73 SER A O 1
ATOM 570 N N . CYS A 1 74 ? 6.806 5.886 18.153 1.00 57.25 74 CYS A N 1
ATOM 571 C CA . CYS A 1 74 ? 6.998 5.799 19.608 1.00 57.25 74 CYS A CA 1
ATOM 572 C C . CYS A 1 74 ? 8.308 5.084 19.934 1.00 57.25 74 CYS A C 1
ATOM 574 O O . CYS A 1 74 ? 8.817 4.361 19.100 1.00 57.25 74 CYS A O 1
ATOM 576 N N . LEU A 1 75 ? 8.877 5.289 21.117 1.00 44.31 75 LEU A N 1
ATOM 577 C CA . LEU A 1 75 ? 10.038 4.555 21.604 1.00 44.31 75 LEU A CA 1
ATOM 578 C C . LEU A 1 75 ? 9.623 3.695 22.813 1.00 44.31 75 LEU A C 1
ATOM 580 O O . LEU A 1 75 ? 9.267 4.214 23.871 1.00 44.31 75 LEU A O 1
ATOM 584 N N . GLY A 1 76 ? 9.656 2.375 22.675 1.00 48.69 76 GLY A N 1
ATOM 585 C CA . GLY A 1 76 ? 9.569 1.419 23.771 1.00 48.69 76 GLY A CA 1
ATOM 586 C C . GLY A 1 76 ? 10.846 1.410 24.613 1.00 48.69 76 GLY A C 1
ATOM 587 O O . GLY A 1 76 ? 11.943 1.676 24.119 1.00 48.69 76 GLY A O 1
ATOM 588 N N . ARG A 1 77 ? 10.719 1.107 25.911 1.00 41.16 77 ARG A N 1
ATOM 589 C CA . ARG A 1 77 ? 11.876 0.900 26.796 1.00 41.16 77 ARG A CA 1
ATOM 590 C C . ARG A 1 77 ? 12.735 -0.264 26.286 1.00 41.16 77 ARG A C 1
ATOM 592 O O . ARG A 1 77 ? 12.215 -1.327 25.976 1.00 41.16 77 ARG A O 1
ATOM 599 N N . ALA A 1 78 ? 14.056 -0.086 26.293 1.00 42.12 78 ALA A N 1
ATOM 600 C CA . ALA A 1 78 ? 15.063 -0.998 25.733 1.00 42.12 78 ALA A CA 1
ATOM 601 C C . ALA A 1 78 ? 15.136 -2.424 26.343 1.00 42.12 78 ALA A C 1
ATOM 603 O O . ALA A 1 78 ? 16.014 -3.194 25.967 1.00 42.12 78 ALA A O 1
ATOM 604 N N . ASN A 1 79 ? 14.247 -2.800 27.270 1.00 45.66 79 ASN A N 1
ATOM 605 C CA . ASN A 1 79 ? 14.420 -3.981 28.124 1.00 45.66 79 ASN A CA 1
ATOM 606 C C . ASN A 1 79 ? 13.490 -5.170 27.810 1.00 45.66 79 ASN A C 1
ATOM 608 O O . ASN A 1 79 ? 13.500 -6.133 28.573 1.00 45.66 79 ASN A O 1
ATOM 612 N N . THR A 1 80 ? 12.698 -5.150 26.732 1.00 50.53 80 THR A N 1
ATOM 613 C CA . THR A 1 80 ? 11.740 -6.242 26.433 1.00 50.53 80 THR A CA 1
ATOM 614 C C . THR A 1 80 ? 12.124 -7.155 25.267 1.00 50.53 80 THR A C 1
ATOM 616 O O . THR A 1 80 ? 11.427 -8.134 25.030 1.00 50.53 80 THR A O 1
ATOM 619 N N . GLY A 1 81 ? 13.208 -6.889 24.529 1.00 48.84 81 GLY A N 1
ATOM 620 C CA . GLY A 1 81 ? 13.539 -7.667 23.320 1.00 48.84 81 GLY A CA 1
ATOM 621 C C . GLY A 1 81 ? 12.521 -7.517 22.175 1.00 48.84 81 GLY A C 1
ATOM 622 O O . GLY A 1 81 ? 12.680 -8.138 21.129 1.00 48.84 81 GLY A O 1
ATOM 623 N N . GLU A 1 82 ? 11.499 -6.679 22.355 1.00 51.25 82 GLU A N 1
ATOM 624 C CA . GLU A 1 82 ? 10.560 -6.257 21.321 1.00 51.25 82 GLU A CA 1
ATOM 625 C C . GLU A 1 82 ? 11.138 -5.070 20.545 1.00 51.25 82 GLU A C 1
ATOM 627 O O . GLU A 1 82 ? 11.934 -4.290 21.080 1.00 51.25 82 GLU A O 1
ATOM 632 N N . LEU A 1 83 ? 10.732 -4.918 19.279 1.00 49.59 83 LEU A N 1
ATOM 633 C CA . LEU A 1 83 ? 11.134 -3.774 18.465 1.00 49.59 83 LEU A CA 1
ATOM 634 C C . LEU A 1 83 ? 10.769 -2.474 19.203 1.00 49.59 83 LEU A C 1
ATOM 636 O O . LEU A 1 83 ? 9.602 -2.265 19.544 1.00 49.59 83 LEU A O 1
ATOM 640 N N . PRO A 1 84 ? 11.743 -1.583 19.453 1.00 52.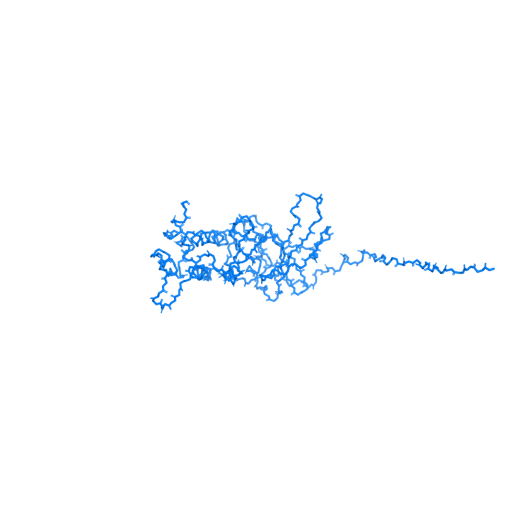34 84 PRO A N 1
ATOM 641 C CA . PRO A 1 84 ? 11.559 -0.436 20.325 1.00 52.34 84 PRO A CA 1
ATOM 642 C C . PRO A 1 84 ? 10.727 0.666 19.673 1.00 52.34 84 PRO A C 1
ATOM 644 O O . PRO A 1 84 ? 10.639 1.730 20.259 1.00 52.34 84 PRO A O 1
ATOM 647 N N . VAL A 1 85 ? 10.139 0.485 18.486 1.00 56.97 85 VAL A N 1
ATOM 648 C CA . VAL A 1 85 ? 9.368 1.538 17.820 1.00 56.97 85 VAL A CA 1
ATOM 649 C C . VAL A 1 85 ? 8.065 0.996 17.258 1.00 56.97 85 VAL A C 1
ATOM 651 O O . VAL A 1 85 ? 8.071 0.066 16.460 1.00 56.97 85 VAL A O 1
ATOM 654 N N . SER A 1 86 ? 6.941 1.584 17.671 1.00 62.41 86 SER A N 1
ATOM 655 C CA . SER A 1 86 ? 5.643 1.390 17.017 1.00 62.41 86 SER A CA 1
ATOM 656 C C . SER A 1 86 ? 5.251 2.677 16.302 1.00 62.41 86 SER A C 1
ATOM 658 O O . SER A 1 86 ? 5.382 3.774 16.848 1.00 62.41 86 SER A O 1
ATOM 660 N N . TYR A 1 87 ? 4.771 2.548 15.073 1.00 76.94 87 TYR A N 1
ATOM 661 C CA . TYR A 1 87 ? 4.349 3.683 14.258 1.00 76.94 87 TYR A CA 1
ATOM 662 C C . TYR A 1 87 ? 2.851 3.824 14.377 1.00 76.94 87 TYR A C 1
ATOM 664 O O . TYR A 1 87 ? 2.140 2.825 14.325 1.00 76.94 87 TYR A O 1
ATOM 672 N N . PHE A 1 88 ? 2.353 5.039 14.542 1.00 81.75 88 PHE A N 1
ATOM 673 C CA . PHE A 1 88 ? 0.925 5.273 14.589 1.00 81.75 88 PHE A CA 1
ATOM 674 C C . PHE A 1 88 ? 0.509 6.485 13.776 1.00 81.75 88 PHE A C 1
ATOM 676 O O . PHE A 1 88 ? 1.295 7.394 13.511 1.00 81.75 88 PHE A O 1
ATOM 683 N N . LYS A 1 89 ? -0.753 6.489 13.360 1.00 82.94 89 LYS A N 1
ATOM 684 C CA . LYS A 1 89 ? -1.344 7.584 12.602 1.00 82.94 89 LYS A CA 1
ATOM 685 C C . LYS A 1 89 ? -2.743 7.875 13.110 1.00 82.94 89 LYS A C 1
ATOM 687 O O . LYS A 1 89 ? -3.543 6.959 13.289 1.00 82.94 89 LYS A O 1
ATOM 692 N N . SER A 1 90 ? -3.020 9.157 13.309 1.00 84.69 90 SER A N 1
ATOM 693 C CA . SER A 1 90 ? -4.360 9.647 13.611 1.00 84.69 90 SER A CA 1
ATOM 694 C C . SER A 1 90 ? -5.161 9.828 12.322 1.00 84.69 90 SER A C 1
ATOM 696 O O . SER A 1 90 ? -4.659 10.365 11.334 1.00 84.69 90 SER A O 1
ATOM 698 N N . CYS A 1 91 ? -6.416 9.401 12.343 1.00 85.94 91 CYS A N 1
ATOM 699 C CA . CYS A 1 91 ? -7.392 9.596 11.287 1.00 85.94 91 CYS A CA 1
ATOM 700 C C . CYS A 1 91 ? -8.655 10.213 11.903 1.00 85.94 91 CYS A C 1
ATOM 702 O O . CYS A 1 91 ? -9.233 9.607 12.804 1.00 85.94 91 CYS A O 1
ATOM 704 N N . PRO A 1 92 ? -9.114 11.392 11.455 1.00 88.19 92 PRO A N 1
ATOM 705 C CA . PRO A 1 92 ? -10.355 11.984 11.947 1.00 88.19 92 PRO A CA 1
ATOM 706 C C . PRO A 1 92 ? -11.538 11.018 11.827 1.00 88.19 92 PRO A C 1
ATOM 708 O O . PRO A 1 92 ? -11.725 10.396 10.780 1.00 88.19 92 PRO A O 1
ATOM 711 N N . LEU A 1 93 ? -12.380 10.927 12.859 1.00 85.56 93 LEU A N 1
ATOM 712 C CA . LEU A 1 93 ? -13.492 9.967 12.889 1.00 85.56 93 LEU A CA 1
ATOM 713 C C . LEU A 1 93 ? -14.504 10.207 11.755 1.00 85.56 93 LEU A C 1
ATOM 715 O O . LEU A 1 93 ? -15.128 9.271 11.269 1.00 85.56 93 LEU A O 1
ATOM 719 N N . VAL A 1 94 ? -14.606 11.444 11.258 1.00 87.25 94 VAL A N 1
ATOM 720 C CA . VAL A 1 94 ? -15.415 11.802 10.078 1.00 87.25 94 VAL A CA 1
ATOM 721 C C . VAL A 1 94 ? -15.013 11.039 8.806 1.00 87.25 94 VAL A C 1
ATOM 723 O O . VAL A 1 94 ? -15.842 10.876 7.905 1.00 87.25 94 VAL A O 1
ATOM 726 N N . ASN A 1 95 ? -13.771 10.555 8.721 1.00 87.88 95 ASN A N 1
ATOM 727 C CA . ASN A 1 95 ? -13.278 9.773 7.587 1.00 87.88 95 ASN A CA 1
ATOM 728 C C . ASN A 1 95 ? -13.658 8.291 7.676 1.00 87.88 95 ASN A C 1
ATOM 730 O O . ASN A 1 95 ? -13.521 7.589 6.679 1.00 87.88 95 ASN A O 1
ATOM 734 N N . LEU A 1 96 ? -14.161 7.819 8.821 1.00 89.56 96 LEU A N 1
ATOM 735 C CA . LEU A 1 96 ? -14.696 6.471 8.949 1.00 89.56 96 LEU A CA 1
ATOM 736 C C . LEU A 1 96 ? -16.075 6.396 8.283 1.00 89.56 96 LEU A C 1
ATOM 738 O O . LEU A 1 96 ? -17.067 6.918 8.791 1.00 89.56 96 LEU A O 1
ATOM 742 N N . LYS A 1 97 ? -16.123 5.758 7.116 1.00 90.06 97 LYS A N 1
ATOM 743 C CA . LYS A 1 97 ? -17.331 5.530 6.309 1.00 90.06 97 LYS A CA 1
ATOM 744 C C . LYS A 1 97 ? -17.854 4.100 6.409 1.00 90.06 97 LYS A C 1
ATOM 746 O O . LYS A 1 97 ? -18.931 3.811 5.893 1.00 90.06 97 LYS A O 1
ATOM 751 N N . VAL A 1 98 ? -17.108 3.220 7.071 1.00 84.56 98 VAL A N 1
ATOM 752 C CA . VAL A 1 98 ? -17.446 1.807 7.253 1.00 84.56 98 VAL A CA 1
ATOM 753 C C . VAL A 1 98 ? -17.663 1.462 8.726 1.00 84.56 98 VAL A C 1
ATOM 755 O O . VAL A 1 98 ? -17.149 2.154 9.606 1.00 84.56 98 VAL A O 1
ATOM 758 N N . PRO A 1 99 ? -18.400 0.379 9.012 1.00 83.62 99 PRO A N 1
ATOM 759 C CA . PRO A 1 99 ? -18.404 -0.252 10.328 1.00 83.62 99 PRO A CA 1
ATOM 760 C C . PRO A 1 99 ? -16.990 -0.631 10.811 1.00 83.62 99 PRO A C 1
ATOM 762 O O . PRO A 1 99 ? -16.085 -0.863 10.009 1.00 83.62 99 PRO A O 1
ATOM 765 N N . ALA A 1 100 ? -16.782 -0.694 12.128 1.00 77.62 100 ALA A N 1
ATOM 766 C CA . ALA A 1 100 ? -15.465 -0.924 12.728 1.00 77.62 100 ALA A CA 1
ATOM 767 C C . ALA A 1 100 ? -14.940 -2.349 12.468 1.00 77.62 100 ALA A C 1
ATOM 769 O O . ALA A 1 100 ? -13.739 -2.555 12.325 1.00 77.62 100 ALA A O 1
ATOM 770 N N . ASP A 1 101 ? -15.832 -3.333 12.343 1.00 79.06 101 ASP A N 1
ATOM 771 C CA . ASP A 1 101 ? -15.499 -4.720 11.981 1.00 79.06 101 ASP A CA 1
ATOM 772 C C . ASP A 1 101 ? -14.835 -4.853 10.593 1.00 79.06 101 ASP A C 1
ATOM 774 O O . ASP A 1 101 ? -14.164 -5.850 10.328 1.00 79.06 101 ASP A O 1
ATOM 778 N N . ARG A 1 102 ? -14.970 -3.842 9.722 1.00 84.00 102 ARG A N 1
ATOM 779 C CA . ARG A 1 102 ? -14.298 -3.767 8.413 1.00 84.00 102 ARG A CA 1
ATOM 780 C C . ARG A 1 102 ? -12.844 -3.317 8.499 1.00 84.00 102 ARG A C 1
ATOM 782 O O . ARG A 1 102 ? -12.122 -3.448 7.515 1.00 84.00 102 ARG A O 1
ATOM 789 N N . ILE A 1 103 ? -12.404 -2.814 9.651 1.00 89.12 103 ILE A N 1
ATOM 790 C CA . ILE A 1 103 ? -10.995 -2.514 9.899 1.00 89.12 103 ILE A CA 1
ATOM 791 C C . ILE A 1 103 ? -10.354 -3.742 10.544 1.00 89.12 103 ILE A C 1
ATOM 793 O O . ILE A 1 103 ? -10.509 -4.019 11.740 1.00 89.12 103 ILE A O 1
ATOM 797 N N . VAL A 1 104 ? -9.617 -4.487 9.733 1.00 90.38 104 VAL A N 1
ATOM 798 C CA . VAL A 1 104 ? -8.985 -5.746 10.134 1.00 90.38 104 VAL A CA 1
ATOM 799 C C . VAL A 1 104 ? -7.473 -5.616 10.121 1.00 90.38 104 VAL A C 1
ATOM 801 O O . VAL A 1 104 ? -6.909 -4.814 9.379 1.00 90.38 104 VAL A O 1
ATOM 804 N N . LYS A 1 105 ? -6.804 -6.419 10.949 1.00 91.81 105 LYS A N 1
ATOM 805 C CA . LYS A 1 105 ? -5.344 -6.504 10.913 1.00 91.81 105 LYS A CA 1
ATOM 806 C C . LYS A 1 105 ? -4.883 -7.028 9.562 1.00 91.81 105 LYS A C 1
ATOM 808 O O . LYS A 1 105 ? -5.566 -7.849 8.949 1.00 91.81 105 LYS A O 1
ATOM 813 N N . THR A 1 106 ? -3.701 -6.606 9.136 1.00 94.19 106 THR A N 1
ATOM 814 C CA . THR A 1 106 ? -3.074 -7.136 7.921 1.00 94.19 106 THR A CA 1
ATOM 815 C C . THR A 1 106 ? -1.783 -7.870 8.246 1.00 94.19 106 THR A C 1
ATOM 817 O O . THR A 1 106 ? -1.150 -7.621 9.269 1.00 94.19 106 THR A O 1
ATOM 820 N N . SER A 1 107 ? -1.397 -8.796 7.373 1.00 94.50 107 SER A N 1
ATOM 821 C CA . SER A 1 107 ? -0.120 -9.502 7.458 1.00 94.50 107 SER A CA 1
ATOM 822 C C . SER A 1 107 ? 0.358 -9.854 6.055 1.00 94.50 107 SER A C 1
ATOM 824 O O . SER A 1 107 ? -0.067 -10.849 5.465 1.00 94.50 107 SER A O 1
ATOM 826 N N . HIS A 1 108 ? 1.197 -8.990 5.491 1.00 96.88 108 HIS A N 1
ATOM 827 C CA . HIS A 1 108 ? 1.779 -9.168 4.167 1.00 96.88 108 HIS A CA 1
ATOM 828 C C . HIS A 1 108 ? 3.117 -8.426 4.045 1.00 96.88 108 HIS A C 1
ATOM 830 O O . HIS A 1 108 ? 3.289 -7.343 4.608 1.00 96.88 108 HIS A O 1
ATOM 836 N N . LYS A 1 109 ? 4.067 -8.982 3.278 1.00 96.94 109 LYS A N 1
ATOM 837 C CA . LYS A 1 109 ? 5.420 -8.408 3.127 1.00 96.94 109 LYS A CA 1
ATOM 838 C C . LYS A 1 109 ? 5.422 -7.024 2.458 1.00 96.94 109 LYS A C 1
ATOM 840 O O . LYS A 1 109 ? 6.285 -6.211 2.763 1.00 96.94 109 LYS A O 1
ATOM 845 N N . ASN A 1 110 ? 4.438 -6.752 1.594 1.00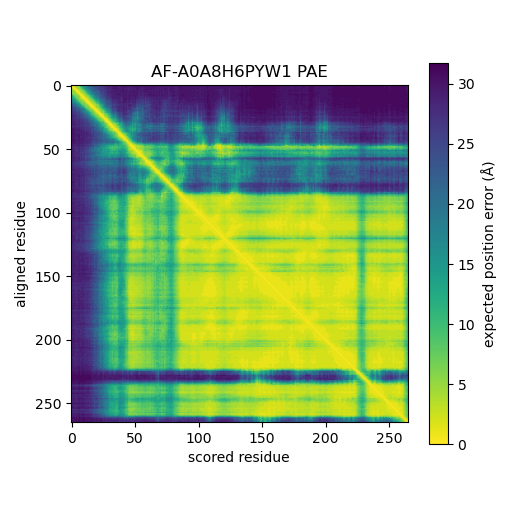 97.94 110 ASN A N 1
ATOM 846 C CA . ASN A 1 110 ? 4.306 -5.498 0.837 1.00 97.94 110 ASN A CA 1
ATOM 847 C C . ASN A 1 110 ? 3.309 -4.507 1.433 1.00 97.94 110 ASN A C 1
ATOM 849 O O . ASN A 1 110 ? 2.888 -3.576 0.752 1.00 97.94 110 ASN A O 1
ATOM 853 N N . LEU A 1 111 ? 2.914 -4.698 2.689 1.00 96.75 111 LEU A N 1
ATOM 854 C CA . LEU A 1 111 ? 2.101 -3.736 3.420 1.00 96.75 111 LEU A CA 1
ATOM 855 C C . LEU A 1 111 ? 2.868 -3.277 4.656 1.00 96.75 111 LEU A C 1
ATOM 857 O O . LEU A 1 111 ? 3.542 -4.069 5.314 1.00 96.75 111 LEU A O 1
ATOM 861 N N . VAL A 1 112 ? 2.732 -1.998 4.987 1.00 93.25 112 VAL A N 1
ATOM 862 C CA . VAL A 1 112 ? 2.979 -1.520 6.346 1.00 93.25 112 VAL A CA 1
ATOM 863 C C . VAL A 1 112 ? 1.783 -1.996 7.160 1.00 93.25 112 VAL A C 1
ATOM 865 O O . VAL A 1 112 ? 0.679 -1.459 7.024 1.00 93.25 112 VAL A O 1
ATOM 868 N N . ASN A 1 113 ? 1.964 -3.085 7.905 1.00 93.12 113 ASN A N 1
ATOM 869 C CA . ASN A 1 113 ? 0.830 -3.860 8.378 1.00 93.12 113 ASN A CA 1
ATOM 870 C C . ASN A 1 113 ? 0.092 -3.142 9.494 1.00 93.12 113 ASN A C 1
ATOM 872 O O . ASN A 1 113 ? 0.709 -2.715 10.470 1.00 93.12 113 ASN A O 1
ATOM 876 N N . LEU A 1 114 ? -1.232 -3.058 9.360 1.00 92.25 114 LEU A N 1
ATOM 877 C CA . LEU A 1 114 ? -2.098 -2.546 10.409 1.00 92.25 114 LEU A CA 1
ATOM 878 C C . LEU A 1 114 ? -2.116 -3.545 11.568 1.00 92.25 114 LEU A C 1
ATOM 880 O O . LEU A 1 114 ? -2.604 -4.667 11.419 1.00 92.25 114 LEU A O 1
ATOM 884 N N . GLN A 1 115 ? -1.591 -3.120 12.714 1.00 88.81 115 GLN A N 1
ATOM 885 C CA . GLN A 1 115 ? -1.510 -3.938 13.918 1.00 88.81 115 GLN A CA 1
ATOM 886 C C . GLN A 1 115 ? -2.739 -3.751 14.793 1.00 88.81 115 GLN A C 1
ATOM 888 O O . GLN A 1 115 ? -3.380 -4.735 15.154 1.00 88.81 115 GLN A O 1
ATOM 893 N N . ASP A 1 116 ? -3.099 -2.512 15.118 1.00 85.81 116 ASP A N 1
ATOM 894 C CA . ASP A 1 116 ? -4.237 -2.206 15.980 1.00 85.81 116 ASP A CA 1
ATOM 895 C C . ASP A 1 116 ? -4.909 -0.883 15.585 1.00 85.81 116 ASP A C 1
ATOM 897 O O . ASP A 1 116 ? -4.319 -0.019 14.935 1.00 85.81 116 ASP A O 1
ATOM 901 N N . ALA A 1 117 ? -6.162 -0.724 16.006 1.00 86.19 117 ALA A N 1
ATOM 902 C CA . ALA A 1 117 ? -6.945 0.494 15.878 1.00 86.19 117 ALA A CA 1
ATOM 903 C C . ALA A 1 117 ? -7.546 0.871 17.239 1.00 86.19 117 ALA A C 1
ATOM 905 O O . ALA A 1 117 ? -8.138 0.040 17.930 1.00 86.19 117 ALA A O 1
ATOM 906 N N . PHE A 1 118 ? -7.419 2.134 17.618 1.00 84.12 118 PHE A N 1
ATOM 907 C CA . PHE A 1 118 ? -7.951 2.688 18.857 1.00 84.12 118 PHE A CA 1
ATOM 908 C C . PHE A 1 118 ? -8.929 3.797 18.510 1.00 84.12 118 PHE A C 1
ATOM 910 O O . PHE A 1 118 ? -8.653 4.624 17.642 1.00 84.12 118 PHE A O 1
ATOM 917 N N . LEU A 1 119 ? -10.072 3.813 19.181 1.00 82.44 119 LEU A N 1
ATOM 918 C CA . LEU A 1 119 ? -11.062 4.863 19.013 1.00 82.44 119 LEU A CA 1
ATOM 919 C C . LEU A 1 119 ? -10.949 5.861 20.162 1.00 82.44 119 LEU A C 1
ATOM 921 O O . LEU A 1 119 ? -11.087 5.494 21.329 1.00 82.44 119 LEU A O 1
ATOM 925 N N . GLU A 1 120 ? -10.719 7.119 19.810 1.00 79.75 120 GLU A N 1
ATOM 926 C CA . GLU A 1 120 ? -10.792 8.266 20.710 1.00 79.75 120 GLU A CA 1
ATOM 927 C C . GLU A 1 120 ? -12.027 9.122 20.379 1.00 79.75 120 GLU A C 1
ATOM 929 O O . GLU A 1 120 ? -12.811 8.777 19.496 1.00 79.75 120 GLU A O 1
ATOM 934 N N . GLU A 1 121 ? -12.234 10.222 21.109 1.00 78.75 121 GLU A N 1
ATOM 935 C CA . GLU A 1 121 ? -13.461 11.033 21.021 1.00 78.75 121 GLU A CA 1
ATOM 936 C C . GLU A 1 121 ? -13.768 11.529 19.598 1.00 78.75 121 GLU A C 1
ATOM 938 O O . GLU A 1 121 ? -14.918 11.473 19.167 1.00 78.75 121 GLU A O 1
ATOM 943 N N . ASP A 1 122 ? -12.755 11.982 18.855 1.00 82.25 122 ASP A N 1
ATOM 944 C CA . ASP A 1 122 ? -12.909 12.607 17.534 1.00 82.25 122 ASP A CA 1
ATOM 945 C C . ASP A 1 122 ? -12.045 11.971 16.432 1.00 82.25 122 ASP A C 1
ATOM 947 O O . ASP A 1 122 ? -12.023 12.442 15.288 1.00 82.25 122 ASP A O 1
ATOM 951 N N . ARG A 1 123 ? -11.336 10.883 16.750 1.00 83.19 123 ARG A N 1
ATOM 952 C CA . ARG A 1 123 ? -10.335 10.276 15.866 1.00 83.19 123 ARG A CA 1
ATOM 953 C C . ARG A 1 123 ? -10.130 8.789 16.119 1.00 83.19 123 ARG A C 1
ATOM 955 O O . ARG A 1 123 ? -10.351 8.273 17.209 1.00 83.19 123 ARG A O 1
ATOM 962 N N . LEU A 1 124 ? -9.646 8.120 15.085 1.00 86.69 124 LEU A N 1
ATOM 963 C CA . LEU A 1 124 ? -9.064 6.791 15.125 1.00 86.69 124 LEU A CA 1
ATOM 964 C C . LEU A 1 124 ? -7.548 6.912 15.188 1.00 86.69 124 LEU A C 1
ATOM 966 O O . LEU A 1 124 ? -6.960 7.733 14.488 1.00 86.69 124 LEU A O 1
ATOM 970 N N . ILE A 1 125 ? -6.912 6.058 15.975 1.00 85.88 125 ILE A N 1
ATOM 971 C CA . ILE A 1 125 ? -5.463 5.909 15.998 1.00 85.88 125 ILE A CA 1
ATOM 972 C C . ILE A 1 125 ? -5.127 4.510 15.509 1.00 85.88 125 ILE A C 1
ATOM 974 O O . ILE A 1 125 ? -5.539 3.523 16.109 1.00 85.88 125 ILE A O 1
ATOM 978 N N . PHE A 1 126 ? -4.380 4.427 14.417 1.00 88.00 126 PHE A N 1
ATOM 979 C CA . PHE A 1 126 ? -3.910 3.172 13.837 1.00 88.00 126 PHE A CA 1
ATOM 980 C C . PHE A 1 126 ? -2.459 2.935 14.216 1.00 88.00 126 PHE A C 1
ATOM 982 O O . PHE A 1 126 ? -1.677 3.872 14.095 1.00 88.00 126 PHE A O 1
ATOM 989 N N . THR A 1 127 ? -2.090 1.719 14.613 1.00 86.62 127 THR A N 1
ATOM 990 C CA . THR A 1 127 ? -0.693 1.311 14.827 1.00 86.62 127 THR A CA 1
ATOM 991 C C . THR A 1 127 ? -0.207 0.398 13.709 1.00 86.62 127 THR A C 1
ATOM 993 O O . THR A 1 127 ? -0.974 -0.381 13.143 1.00 86.62 127 THR A O 1
ATOM 996 N N . TYR A 1 128 ? 1.083 0.479 13.406 1.00 87.69 128 TYR A N 1
ATOM 997 C CA . TYR A 1 128 ? 1.724 -0.216 12.304 1.00 87.69 128 TYR A CA 1
ATOM 998 C C . TYR A 1 128 ? 3.039 -0.874 12.729 1.00 87.69 128 TYR A C 1
ATOM 1000 O O . TYR A 1 128 ? 3.708 -0.410 13.657 1.00 87.69 128 TYR A O 1
ATOM 1008 N N . ASP A 1 129 ? 3.406 -1.947 12.027 1.00 85.75 129 ASP A N 1
ATOM 1009 C CA . ASP A 1 129 ? 4.598 -2.763 12.307 1.00 85.75 129 ASP A CA 1
ATOM 1010 C C . ASP A 1 129 ? 5.926 -2.156 11.838 1.00 85.75 129 ASP A C 1
ATOM 1012 O O . ASP A 1 129 ? 6.991 -2.550 12.304 1.00 85.75 129 ASP A O 1
ATOM 1016 N N . SER A 1 130 ? 5.874 -1.233 10.883 1.00 85.44 130 SER A N 1
ATOM 1017 C CA . SER A 1 130 ? 7.045 -0.724 10.182 1.00 85.44 130 SER A CA 1
ATOM 1018 C C . SER A 1 130 ? 6.802 0.682 9.640 1.00 85.44 130 SER A C 1
ATOM 1020 O O . SER A 1 130 ? 5.697 1.223 9.704 1.00 85.44 130 SER A O 1
ATOM 1022 N N . TRP A 1 131 ? 7.865 1.285 9.119 1.00 84.44 131 TRP A N 1
ATOM 1023 C CA . TRP A 1 131 ? 7.863 2.603 8.495 1.00 84.44 131 TRP A CA 1
ATOM 1024 C C . TRP A 1 131 ? 8.854 2.634 7.338 1.00 84.44 131 TRP A C 1
ATOM 1026 O O . TRP A 1 131 ? 9.641 1.707 7.145 1.00 84.44 131 TRP A O 1
ATOM 1036 N N . GLY A 1 132 ? 8.830 3.726 6.587 1.00 87.00 132 GLY A N 1
ATOM 1037 C CA . GLY A 1 132 ? 9.799 3.996 5.542 1.00 87.00 132 GLY A CA 1
ATOM 1038 C C . GLY A 1 132 ? 9.687 5.429 5.044 1.00 87.00 132 GLY A C 1
ATOM 1039 O O . GLY A 1 132 ? 8.876 6.209 5.549 1.00 87.00 132 GLY A O 1
ATOM 1040 N N . ILE A 1 133 ? 10.495 5.751 4.040 1.00 89.94 133 ILE A N 1
ATOM 1041 C CA . ILE A 1 133 ? 10.436 7.023 3.315 1.00 89.94 133 ILE A CA 1
ATOM 1042 C C . ILE A 1 133 ? 9.499 6.836 2.125 1.00 89.94 133 ILE A C 1
ATOM 1044 O O . ILE A 1 133 ? 9.614 5.847 1.398 1.00 89.94 133 ILE A O 1
ATOM 1048 N N . SER A 1 134 ? 8.559 7.755 1.922 1.00 93.12 134 SER A N 1
ATOM 1049 C CA . SER A 1 134 ? 7.620 7.652 0.806 1.00 93.12 134 SER A CA 1
ATOM 1050 C C . SER A 1 134 ? 8.293 7.893 -0.545 1.00 93.12 134 SER A C 1
ATOM 1052 O O . SER A 1 134 ? 9.243 8.673 -0.653 1.00 93.12 134 SER A O 1
ATOM 1054 N N . LEU A 1 135 ? 7.761 7.290 -1.612 1.00 94.94 135 LEU A N 1
ATOM 1055 C CA . LEU A 1 135 ? 8.237 7.575 -2.969 1.00 94.94 135 LEU A CA 1
ATOM 1056 C C . LEU A 1 135 ? 8.102 9.067 -3.298 1.00 94.94 135 LEU A C 1
ATOM 1058 O O . LEU A 1 135 ? 8.957 9.619 -3.979 1.00 94.94 135 LEU A O 1
ATOM 1062 N N . GLN A 1 136 ? 7.071 9.745 -2.779 1.00 94.00 136 GLN A N 1
ATOM 1063 C CA . GLN A 1 136 ? 6.914 11.190 -2.963 1.00 94.00 136 GLN A CA 1
ATOM 1064 C C . GLN A 1 136 ? 8.052 11.998 -2.319 1.00 94.00 136 GLN A C 1
ATOM 1066 O O . GLN A 1 136 ? 8.513 12.963 -2.923 1.00 94.00 136 GLN A O 1
ATOM 1071 N N . GLU A 1 137 ? 8.525 11.615 -1.130 1.00 90.75 137 GLU A N 1
ATOM 1072 C CA . GLU A 1 137 ? 9.680 12.264 -0.489 1.00 90.75 137 GLU A CA 1
ATOM 1073 C C . GLU A 1 137 ? 10.959 12.062 -1.301 1.00 90.75 137 GLU A C 1
ATOM 1075 O O . GLU A 1 137 ? 11.720 13.009 -1.494 1.00 90.75 137 GLU A O 1
ATOM 1080 N N . ILE A 1 138 ? 11.164 10.856 -1.836 1.00 91.31 138 ILE A N 1
ATOM 1081 C CA . ILE A 1 138 ? 12.313 10.560 -2.697 1.00 91.31 138 ILE A CA 1
ATOM 1082 C C . ILE A 1 138 ? 12.244 11.403 -3.973 1.00 91.31 138 ILE A C 1
ATOM 1084 O O . ILE A 1 138 ? 13.195 12.114 -4.285 1.00 91.31 138 ILE A O 1
ATOM 1088 N N . LEU A 1 139 ? 11.097 11.397 -4.662 1.00 90.56 139 LEU A N 1
ATOM 1089 C CA . LEU A 1 139 ? 10.862 12.195 -5.869 1.00 90.56 139 LEU A CA 1
ATOM 1090 C C . LEU A 1 139 ? 11.062 13.698 -5.635 1.00 90.56 139 LEU A C 1
ATOM 1092 O O . LEU A 1 139 ? 11.554 14.386 -6.526 1.00 90.56 139 LEU A O 1
ATOM 1096 N N . HIS A 1 140 ? 10.690 14.206 -4.457 1.00 89.88 140 HIS A N 1
ATOM 1097 C CA . HIS A 1 140 ? 10.844 15.617 -4.110 1.00 89.88 140 HIS A CA 1
ATOM 1098 C C . HIS A 1 140 ? 12.311 16.036 -3.954 1.00 89.88 140 HIS A C 1
ATOM 1100 O O . HIS A 1 140 ? 12.669 17.145 -4.344 1.00 89.88 140 HIS A O 1
ATOM 1106 N N . VAL A 1 141 ? 13.153 15.166 -3.386 1.00 89.56 141 VAL A N 1
ATOM 1107 C CA . VAL A 1 141 ? 14.586 15.444 -3.208 1.00 89.56 141 VAL A CA 1
ATOM 1108 C C . VAL A 1 141 ? 15.341 15.217 -4.515 1.00 89.56 141 VAL A C 1
ATOM 1110 O O . VAL A 1 141 ? 16.044 16.107 -4.990 1.00 89.56 141 VAL A O 1
ATOM 1113 N N . HIS A 1 142 ? 15.215 14.017 -5.077 1.00 87.62 142 HIS A N 1
ATOM 1114 C CA . HIS A 1 142 ? 15.837 13.618 -6.331 1.00 87.62 142 HIS A CA 1
ATOM 1115 C C . HIS A 1 142 ? 15.215 12.301 -6.808 1.00 87.62 142 HIS A C 1
ATOM 1117 O O . HIS A 1 142 ? 15.311 11.281 -6.122 1.00 87.62 142 HIS A O 1
ATOM 1123 N N . ASN A 1 143 ? 14.632 12.285 -8.011 1.00 88.81 143 ASN A N 1
ATOM 1124 C CA . ASN A 1 143 ? 14.106 11.052 -8.592 1.00 88.81 143 ASN A CA 1
ATOM 1125 C C . ASN A 1 143 ? 15.246 10.099 -9.000 1.00 88.81 143 ASN A C 1
ATOM 1127 O O . ASN A 1 143 ? 15.730 10.133 -10.129 1.00 88.81 143 ASN A O 1
ATOM 1131 N N . VAL A 1 144 ? 15.656 9.232 -8.072 1.00 90.06 144 VAL A N 1
ATOM 1132 C CA . VAL A 1 144 ? 16.681 8.197 -8.291 1.00 90.06 144 VAL A CA 1
ATOM 1133 C C . VAL A 1 144 ? 16.220 7.053 -9.200 1.00 90.06 144 VAL A C 1
ATOM 1135 O O . VAL A 1 144 ? 17.058 6.279 -9.639 1.00 90.06 144 VAL A O 1
ATOM 1138 N N . PHE A 1 145 ? 14.921 6.952 -9.497 1.00 91.56 145 PHE A N 1
ATOM 1139 C CA . PHE A 1 145 ? 14.333 5.895 -10.334 1.00 91.56 145 PHE A CA 1
ATOM 1140 C C . PHE A 1 145 ? 14.167 6.312 -11.798 1.00 91.56 145 PHE A C 1
ATOM 1142 O O . PHE A 1 145 ? 13.672 5.541 -12.618 1.00 91.56 145 PHE A O 1
ATOM 1149 N N . ALA A 1 146 ? 14.546 7.547 -12.130 1.00 88.69 146 ALA A N 1
ATOM 1150 C CA . ALA A 1 146 ? 14.388 8.095 -13.465 1.00 88.69 146 ALA A CA 1
ATOM 1151 C C . ALA A 1 146 ? 15.079 7.206 -14.507 1.00 88.69 146 ALA A C 1
ATOM 1153 O O . ALA A 1 146 ? 16.299 7.028 -14.466 1.00 88.69 146 ALA A O 1
ATOM 1154 N N . PHE A 1 147 ? 14.296 6.693 -15.460 1.00 86.62 147 PHE A N 1
ATOM 1155 C CA . PHE A 1 147 ? 14.752 5.783 -16.518 1.00 86.62 147 PHE A CA 1
ATOM 1156 C C . PHE A 1 147 ? 15.333 4.443 -16.023 1.00 86.62 147 PHE A C 1
ATOM 1158 O O . PHE A 1 147 ? 15.952 3.729 -16.812 1.00 86.62 147 PHE A O 1
ATOM 1165 N N . ASP A 1 148 ? 15.150 4.091 -14.746 1.00 91.75 148 ASP A N 1
ATOM 1166 C CA . ASP A 1 148 ? 15.524 2.785 -14.196 1.00 91.75 148 ASP A CA 1
ATOM 1167 C C . ASP A 1 148 ? 14.321 1.836 -14.261 1.00 91.75 148 ASP A C 1
ATOM 1169 O O . ASP A 1 148 ? 13.542 1.682 -13.318 1.00 91.75 148 ASP A O 1
ATOM 1173 N N . GLU A 1 149 ? 14.144 1.227 -15.430 1.00 93.19 149 GLU A N 1
ATOM 1174 C CA . GLU A 1 149 ? 13.029 0.324 -15.713 1.00 93.19 149 GLU A CA 1
ATOM 1175 C C . GLU A 1 149 ? 13.004 -0.896 -14.790 1.00 93.19 149 GLU A C 1
ATOM 1177 O O . GLU A 1 149 ? 11.926 -1.283 -14.344 1.00 93.19 149 GLU A O 1
ATOM 1182 N N . GLY A 1 150 ? 14.166 -1.453 -14.436 1.00 93.38 150 GLY A N 1
ATOM 1183 C CA . GLY A 1 150 ? 14.257 -2.607 -13.539 1.00 93.38 150 GLY A CA 1
ATOM 1184 C C . GLY A 1 150 ? 13.825 -2.266 -12.112 1.00 93.38 150 GLY A C 1
ATOM 1185 O O . GLY A 1 150 ? 13.018 -2.987 -11.508 1.00 93.38 150 GLY A O 1
ATOM 1186 N N . ALA A 1 151 ? 14.287 -1.126 -11.585 1.00 93.81 151 ALA A N 1
ATOM 1187 C CA . ALA A 1 151 ? 13.860 -0.653 -10.271 1.00 93.81 151 ALA A CA 1
ATOM 1188 C C . ALA A 1 151 ? 12.361 -0.321 -10.249 1.00 93.81 151 ALA A C 1
ATOM 1190 O O . ALA A 1 151 ? 11.655 -0.718 -9.316 1.00 93.81 151 ALA A O 1
ATOM 1191 N N . VAL A 1 152 ? 11.843 0.355 -11.282 1.00 96.06 152 VAL A N 1
ATOM 1192 C CA . VAL A 1 152 ? 10.411 0.684 -11.361 1.00 96.06 152 VAL A CA 1
ATOM 1193 C C . VAL A 1 152 ? 9.553 -0.570 -11.520 1.00 96.06 152 VAL A C 1
ATOM 1195 O O . VAL A 1 152 ? 8.532 -0.676 -10.839 1.00 96.06 152 VAL A O 1
ATOM 1198 N N . ALA A 1 153 ? 9.963 -1.539 -12.340 1.00 96.69 153 ALA A N 1
ATOM 1199 C CA . ALA A 1 153 ? 9.275 -2.822 -12.474 1.00 96.69 153 ALA A CA 1
ATOM 1200 C C . ALA A 1 153 ? 9.203 -3.555 -11.127 1.00 96.69 153 ALA A C 1
ATOM 1202 O O . ALA A 1 153 ? 8.134 -4.025 -10.731 1.00 96.69 153 ALA A O 1
ATOM 1203 N N . THR A 1 154 ? 10.307 -3.573 -10.373 1.00 96.38 154 THR A N 1
ATOM 1204 C CA . THR A 1 154 ? 10.360 -4.162 -9.026 1.00 96.38 154 THR A CA 1
ATOM 1205 C C . THR A 1 154 ? 9.399 -3.464 -8.064 1.00 96.38 154 THR A C 1
ATOM 1207 O O . THR A 1 154 ? 8.610 -4.128 -7.388 1.00 96.38 154 THR A O 1
ATOM 1210 N N . ILE A 1 155 ? 9.407 -2.125 -8.035 1.00 97.38 155 ILE A N 1
ATOM 1211 C CA . ILE A 1 155 ? 8.475 -1.334 -7.218 1.00 97.38 155 ILE A CA 1
ATOM 1212 C C . ILE A 1 155 ? 7.028 -1.660 -7.592 1.00 97.38 155 ILE A C 1
ATOM 1214 O O . ILE A 1 155 ? 6.215 -1.942 -6.711 1.00 97.38 155 ILE A O 1
ATOM 1218 N N . CYS A 1 156 ? 6.710 -1.674 -8.888 1.00 98.06 156 CYS A N 1
ATOM 1219 C CA . CYS A 1 156 ? 5.354 -1.931 -9.356 1.00 98.06 156 CYS A CA 1
ATOM 1220 C C . CYS A 1 156 ? 4.876 -3.335 -8.984 1.00 98.06 156 CYS A C 1
ATOM 1222 O O . CYS A 1 156 ? 3.767 -3.498 -8.475 1.00 98.06 156 CYS A O 1
ATOM 1224 N N . LYS A 1 157 ? 5.734 -4.340 -9.168 1.00 97.75 157 LYS A N 1
ATOM 1225 C CA . LYS A 1 157 ? 5.456 -5.739 -8.831 1.00 97.75 157 LYS A CA 1
ATOM 1226 C C . LYS A 1 157 ? 5.180 -5.932 -7.343 1.00 97.75 157 LYS A C 1
ATOM 1228 O O . LYS A 1 157 ? 4.217 -6.601 -6.973 1.00 97.75 157 LYS A O 1
ATOM 1233 N N . GLU A 1 158 ? 5.987 -5.326 -6.477 1.00 97.94 158 GLU A N 1
ATOM 1234 C CA . GLU A 1 158 ? 5.788 -5.415 -5.028 1.00 97.94 158 GLU A CA 1
ATOM 1235 C C . GLU A 1 158 ? 4.506 -4.680 -4.580 1.00 97.94 158 GLU A C 1
ATOM 1237 O O . GLU A 1 158 ? 3.779 -5.198 -3.728 1.00 97.94 158 GLU A O 1
ATOM 1242 N N . ILE A 1 159 ? 4.155 -3.539 -5.192 1.00 98.38 159 ILE A N 1
ATOM 1243 C CA . ILE A 1 159 ? 2.863 -2.868 -4.946 1.00 98.38 159 ILE A CA 1
ATOM 1244 C C . ILE A 1 159 ? 1.694 -3.761 -5.384 1.00 98.38 159 ILE A C 1
ATOM 1246 O O . ILE A 1 159 ? 0.766 -3.977 -4.604 1.00 98.38 159 ILE A O 1
ATOM 1250 N N . LEU A 1 160 ? 1.745 -4.323 -6.595 1.00 98.25 160 LEU A N 1
ATO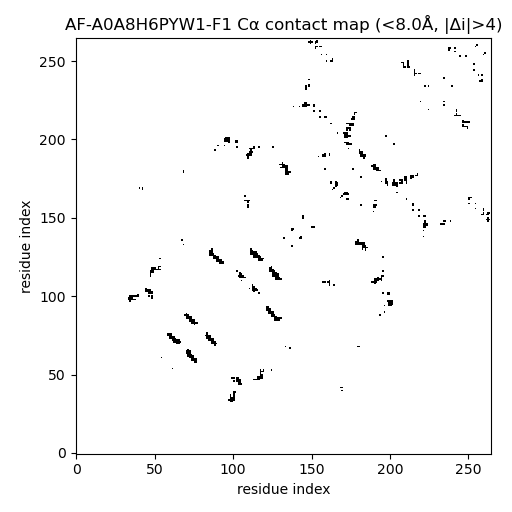M 1251 C CA . LEU A 1 160 ? 0.698 -5.198 -7.132 1.00 98.25 160 LEU A CA 1
ATOM 1252 C C . LEU A 1 160 ? 0.488 -6.446 -6.267 1.00 98.25 160 LEU A C 1
ATOM 1254 O O . LEU A 1 160 ? -0.653 -6.820 -6.012 1.00 98.25 160 LEU A O 1
ATOM 1258 N N . ASN A 1 161 ? 1.557 -7.043 -5.732 1.00 98.25 161 ASN A N 1
ATOM 1259 C CA . ASN A 1 161 ? 1.448 -8.142 -4.766 1.00 98.25 161 ASN A CA 1
ATOM 1260 C C . ASN A 1 161 ? 0.711 -7.716 -3.482 1.00 98.25 161 ASN A C 1
ATOM 1262 O O . ASN A 1 161 ? -0.098 -8.474 -2.944 1.00 98.25 161 ASN A O 1
ATOM 1266 N N . GLY A 1 162 ? 0.958 -6.496 -2.993 1.00 98.12 162 GLY A N 1
ATOM 1267 C CA . GLY A 1 162 ? 0.221 -5.916 -1.867 1.00 98.12 162 GLY A CA 1
ATOM 1268 C C . GLY A 1 162 ? -1.263 -5.694 -2.174 1.00 98.12 162 GLY A C 1
ATOM 1269 O O . GLY A 1 162 ? -2.114 -6.071 -1.367 1.00 98.12 162 GLY A O 1
ATOM 1270 N N . LEU A 1 163 ? -1.575 -5.138 -3.348 1.00 98.12 163 LEU A N 1
ATOM 1271 C CA . LEU A 1 163 ? -2.954 -4.940 -3.809 1.00 98.12 163 LEU A CA 1
ATOM 1272 C C . LEU A 1 163 ? -3.695 -6.267 -3.974 1.00 98.12 163 LEU A C 1
ATOM 1274 O O . LEU A 1 163 ? -4.802 -6.404 -3.464 1.00 98.12 163 LEU A O 1
ATOM 1278 N N . LYS A 1 164 ? -3.059 -7.271 -4.587 1.00 97.19 164 LYS A N 1
ATOM 1279 C CA . LYS A 1 164 ? -3.622 -8.616 -4.744 1.00 97.19 164 LYS A CA 1
ATOM 1280 C C . LYS A 1 164 ? -4.013 -9.220 -3.399 1.00 97.19 164 LYS A C 1
ATOM 1282 O O . LYS A 1 164 ? -5.100 -9.767 -3.261 1.00 97.19 164 LYS A O 1
ATOM 1287 N N . TYR A 1 165 ? -3.171 -9.078 -2.374 1.00 97.06 165 TYR A N 1
ATOM 1288 C CA . TYR A 1 165 ? -3.530 -9.502 -1.019 1.00 97.06 165 TYR A CA 1
ATOM 1289 C C . TYR A 1 165 ? -4.764 -8.758 -0.480 1.00 97.06 165 TYR A C 1
ATOM 1291 O O . TYR A 1 165 ? -5.665 -9.391 0.076 1.00 97.06 165 TYR A O 1
ATOM 1299 N N . LEU A 1 166 ? -4.832 -7.432 -0.643 1.00 95.38 166 LEU A N 1
ATOM 1300 C CA . LEU A 1 166 ? -5.975 -6.636 -0.181 1.00 95.38 166 LEU A CA 1
ATOM 1301 C C . LEU A 1 166 ? -7.273 -7.027 -0.902 1.00 95.38 166 LEU A C 1
ATOM 1303 O O . LEU A 1 166 ? -8.297 -7.219 -0.245 1.00 95.38 166 LEU A O 1
ATOM 1307 N N . HIS A 1 167 ? -7.220 -7.207 -2.220 1.00 94.88 167 HIS A N 1
ATOM 1308 C CA . HIS A 1 167 ? -8.370 -7.585 -3.041 1.00 94.88 167 HIS A CA 1
ATOM 1309 C C . HIS A 1 167 ? -8.809 -9.028 -2.755 1.00 94.88 167 HIS A C 1
ATOM 1311 O O . HIS A 1 167 ? -9.959 -9.252 -2.381 1.00 94.88 167 HIS A O 1
ATOM 1317 N N . ASP A 1 168 ? -7.891 -9.997 -2.830 1.00 94.31 168 ASP A N 1
ATOM 1318 C CA . ASP A 1 168 ? -8.221 -11.430 -2.793 1.00 94.31 168 ASP A CA 1
ATOM 1319 C C . ASP A 1 168 ? -8.451 -11.970 -1.376 1.00 94.31 168 ASP A C 1
ATOM 1321 O O . ASP A 1 168 ? -9.264 -12.876 -1.173 1.00 94.31 168 ASP A O 1
ATOM 1325 N N . LYS A 1 169 ? -7.680 -11.493 -0.386 1.00 92.75 169 LYS A N 1
ATOM 1326 C CA . LYS A 1 169 ? -7.707 -12.042 0.984 1.00 92.75 169 LYS A CA 1
ATOM 1327 C C . LYS A 1 169 ? -8.540 -11.211 1.935 1.00 92.75 169 LYS A C 1
ATOM 1329 O O . LYS A 1 169 ? -9.226 -11.781 2.780 1.00 92.75 169 LYS A O 1
ATOM 1334 N N . ILE A 1 170 ? -8.460 -9.890 1.823 1.00 91.69 170 ILE A N 1
ATOM 1335 C CA . ILE A 1 170 ? -9.167 -8.986 2.733 1.00 91.69 170 ILE A CA 1
ATOM 1336 C C . ILE A 1 170 ? -10.514 -8.549 2.149 1.00 91.69 170 ILE A C 1
ATOM 1338 O O . ILE A 1 170 ? -11.467 -8.342 2.901 1.00 91.69 170 ILE A O 1
ATOM 1342 N N . GLY A 1 171 ? -10.621 -8.457 0.821 1.00 91.62 171 GLY A N 1
ATOM 1343 C CA . GLY A 1 171 ? -11.804 -7.933 0.148 1.00 91.62 171 GLY A CA 1
ATOM 1344 C C . GLY A 1 171 ? -11.949 -6.428 0.355 1.00 91.62 171 GLY A C 1
ATOM 1345 O O . GLY A 1 171 ? -13.044 -5.954 0.662 1.00 91.62 171 GLY A O 1
ATOM 1346 N N . VAL A 1 172 ? -10.843 -5.682 0.241 1.00 91.81 172 VAL A N 1
ATOM 1347 C CA . VAL A 1 172 ? -10.803 -4.211 0.337 1.00 91.81 172 VAL A CA 1
ATOM 1348 C C . VAL A 1 172 ? -10.050 -3.635 -0.857 1.00 91.81 172 VAL A C 1
ATOM 1350 O O . VAL A 1 172 ? -8.950 -4.081 -1.154 1.00 91.81 172 VAL A O 1
ATOM 1353 N N . VAL A 1 173 ? -10.624 -2.615 -1.496 1.00 95.19 173 VAL A N 1
ATOM 1354 C CA . VAL A 1 173 ? -9.937 -1.773 -2.486 1.00 95.19 173 VAL A CA 1
ATOM 1355 C C . VAL A 1 173 ? -9.182 -0.675 -1.752 1.00 95.19 173 VAL A C 1
ATOM 1357 O O . VAL A 1 173 ? -9.741 -0.051 -0.846 1.00 95.19 173 VAL A O 1
ATOM 1360 N N . TYR A 1 174 ? -7.923 -0.432 -2.125 1.00 96.44 174 TYR A N 1
ATOM 1361 C CA . TYR A 1 174 ? -7.121 0.584 -1.453 1.00 96.44 174 TYR A CA 1
ATOM 1362 C C . TYR A 1 174 ? -7.624 2.003 -1.789 1.00 96.44 174 TYR A C 1
ATOM 1364 O O . TYR A 1 174 ? -7.781 2.842 -0.895 1.00 96.44 174 TYR A O 1
ATOM 1372 N N . GLY A 1 175 ? -7.928 2.252 -3.064 1.00 94.00 175 GLY A N 1
ATOM 1373 C CA . GLY A 1 175 ? -8.715 3.359 -3.620 1.00 94.00 175 GLY A CA 1
ATOM 1374 C C . GLY A 1 175 ? -8.033 4.727 -3.663 1.00 94.00 175 GLY A C 1
ATOM 1375 O O . GLY A 1 175 ? -8.567 5.669 -4.245 1.00 94.00 175 GLY A O 1
ATOM 1376 N N . SER A 1 176 ? -6.855 4.872 -3.058 1.00 91.75 176 SER A N 1
ATOM 1377 C CA . SER A 1 176 ? -6.105 6.135 -3.047 1.00 91.75 176 SER A CA 1
ATOM 1378 C C . SER A 1 176 ? -4.597 5.934 -3.195 1.00 91.75 176 SER A C 1
ATOM 1380 O O . SER A 1 176 ? -3.809 6.549 -2.469 1.00 91.75 176 SER A O 1
ATOM 1382 N N . LEU A 1 177 ? -4.197 5.032 -4.092 1.00 95.81 177 LEU A N 1
ATOM 1383 C CA . LEU A 1 177 ? -2.802 4.663 -4.309 1.00 95.81 177 LEU A CA 1
ATOM 1384 C C . LEU A 1 177 ? -2.033 5.782 -5.028 1.00 95.81 177 LEU A C 1
ATOM 1386 O O . LEU A 1 177 ? -2.332 6.135 -6.161 1.00 95.81 177 LEU A O 1
ATOM 1390 N N . LEU A 1 178 ? -1.049 6.363 -4.341 1.00 95.75 178 LEU A N 1
ATOM 1391 C CA . LEU A 1 178 ? -0.236 7.503 -4.792 1.00 95.75 178 LEU A CA 1
ATOM 1392 C C . LEU A 1 178 ? 1.212 7.380 -4.283 1.00 95.75 178 LEU A C 1
ATOM 1394 O O . LEU A 1 178 ? 1.465 6.676 -3.303 1.00 95.75 178 LEU A O 1
ATOM 1398 N N . CYS A 1 179 ? 2.163 8.141 -4.842 1.00 95.62 179 CYS A N 1
ATOM 1399 C CA . CYS A 1 179 ? 3.575 8.095 -4.413 1.00 95.62 179 CYS A CA 1
ATOM 1400 C C . CYS A 1 179 ? 3.785 8.352 -2.904 1.00 95.62 179 CYS A C 1
ATOM 1402 O O . CYS A 1 179 ? 4.679 7.766 -2.304 1.00 95.62 179 CYS A O 1
ATOM 1404 N N . ARG A 1 180 ? 2.958 9.179 -2.244 1.00 94.44 180 ARG A N 1
ATOM 1405 C CA . ARG A 1 180 ? 3.025 9.377 -0.773 1.00 94.44 180 ARG A CA 1
ATOM 1406 C C . ARG A 1 180 ? 2.561 8.177 0.053 1.00 94.44 180 ARG A C 1
ATOM 1408 O O . ARG A 1 180 ? 2.795 8.135 1.255 1.00 94.44 180 ARG A O 1
ATOM 1415 N N . THR A 1 181 ? 1.825 7.255 -0.560 1.00 94.50 181 THR A N 1
ATOM 1416 C CA . THR A 1 181 ? 1.252 6.083 0.118 1.00 94.50 181 THR A CA 1
ATOM 1417 C C . THR A 1 181 ? 2.082 4.820 -0.054 1.00 94.50 181 THR A C 1
ATOM 1419 O O . THR A 1 181 ? 1.775 3.816 0.573 1.00 94.50 181 THR A O 1
ATOM 1422 N N . VAL A 1 182 ? 3.143 4.869 -0.858 1.00 96.88 182 VAL A N 1
ATOM 1423 C CA . VAL A 1 182 ? 4.109 3.780 -1.002 1.00 96.88 182 VAL A CA 1
ATOM 1424 C C . VAL A 1 182 ? 5.409 4.213 -0.348 1.00 96.88 182 VAL A C 1
ATOM 1426 O O . VAL A 1 182 ? 5.881 5.320 -0.603 1.00 96.88 182 VAL A O 1
ATOM 1429 N N . VAL A 1 183 ? 5.972 3.353 0.495 1.00 94.94 183 VAL A N 1
ATOM 1430 C CA . VAL A 1 183 ? 7.211 3.613 1.231 1.00 94.94 183 VAL A CA 1
ATOM 1431 C C . VAL A 1 183 ? 8.287 2.589 0.895 1.00 94.94 183 VAL A C 1
ATOM 1433 O O . VAL A 1 183 ? 7.986 1.422 0.635 1.00 94.94 183 VAL A O 1
ATOM 1436 N N . LEU A 1 184 ? 9.539 3.038 0.944 1.00 94.31 184 LEU A N 1
ATOM 1437 C CA . LEU A 1 184 ? 10.724 2.192 1.001 1.00 94.31 184 LEU A CA 1
ATOM 1438 C C . LEU A 1 184 ? 11.219 2.120 2.443 1.00 94.31 184 LEU A C 1
ATOM 1440 O O . LEU A 1 184 ? 11.506 3.153 3.056 1.00 94.31 184 LEU A O 1
ATOM 1444 N N . THR A 1 185 ? 11.291 0.908 2.994 1.00 90.69 185 THR A N 1
ATOM 1445 C CA . THR A 1 185 ? 11.831 0.690 4.344 1.00 90.69 185 THR A CA 1
ATOM 1446 C C . THR A 1 185 ? 13.359 0.752 4.341 1.00 90.69 185 THR A C 1
ATOM 1448 O O . THR A 1 185 ? 14.008 0.716 3.294 1.00 90.69 185 THR A O 1
ATOM 1451 N N . ASN A 1 186 ? 13.959 0.817 5.527 1.00 85.19 186 ASN A N 1
ATOM 1452 C CA . ASN A 1 186 ? 15.413 0.761 5.704 1.00 85.19 186 ASN A CA 1
ATOM 1453 C C . ASN A 1 186 ? 16.026 -0.588 5.275 1.00 85.19 186 ASN A C 1
ATOM 1455 O O . ASN A 1 186 ? 17.225 -0.649 5.023 1.00 85.19 186 ASN A O 1
ATOM 1459 N N . GLU A 1 187 ? 15.224 -1.648 5.151 1.00 88.81 187 GLU A N 1
ATOM 1460 C CA . GLU A 1 187 ? 15.620 -2.938 4.570 1.00 88.81 187 GLU A CA 1
ATOM 1461 C C . GLU A 1 187 ? 15.448 -2.994 3.040 1.00 88.81 187 GLU A C 1
ATOM 1463 O O . GLU A 1 187 ? 15.614 -4.056 2.444 1.00 88.81 187 GLU A O 1
ATOM 1468 N N . GLY A 1 188 ? 15.084 -1.881 2.392 1.00 88.75 188 GLY A N 1
ATOM 1469 C CA . GLY A 1 188 ? 14.873 -1.820 0.942 1.00 88.75 188 GLY A CA 1
ATOM 1470 C C . GLY A 1 188 ? 13.561 -2.453 0.473 1.00 88.75 188 GLY A C 1
ATOM 1471 O O . GLY A 1 188 ? 13.412 -2.756 -0.708 1.00 88.75 188 GLY A O 1
ATOM 1472 N N . GLN A 1 189 ? 12.600 -2.669 1.376 1.00 94.88 189 GLN A N 1
ATOM 1473 C CA . GLN A 1 189 ? 11.308 -3.260 1.029 1.00 94.88 189 GLN A CA 1
ATOM 1474 C C . GLN A 1 189 ? 10.329 -2.197 0.531 1.00 94.88 189 GLN A C 1
ATOM 1476 O O . GLN A 1 189 ? 10.200 -1.133 1.136 1.00 94.88 189 GLN A O 1
ATOM 1481 N N . VAL A 1 190 ? 9.577 -2.525 -0.520 1.00 97.38 190 VAL A N 1
ATOM 1482 C CA . VAL A 1 190 ? 8.476 -1.702 -1.039 1.00 97.38 190 VAL A CA 1
ATOM 1483 C C . VAL A 1 190 ? 7.183 -2.094 -0.333 1.00 97.38 190 VAL A C 1
ATOM 1485 O O . VAL A 1 190 ? 6.762 -3.258 -0.394 1.00 97.38 190 VAL A O 1
ATOM 1488 N N . LYS A 1 191 ? 6.542 -1.128 0.333 1.00 97.69 191 LYS A N 1
ATOM 1489 C CA . LYS A 1 191 ? 5.314 -1.362 1.101 1.00 97.69 191 LYS A CA 1
ATOM 1490 C C . LYS A 1 191 ? 4.248 -0.296 0.867 1.00 97.69 191 LYS A C 1
ATOM 1492 O O . LYS A 1 191 ? 4.549 0.895 0.824 1.00 97.69 191 LYS A O 1
ATOM 1497 N N . ILE A 1 192 ? 2.986 -0.716 0.797 1.00 97.75 192 ILE A N 1
ATOM 1498 C CA . ILE A 1 192 ? 1.821 0.178 0.817 1.00 97.75 192 ILE A CA 1
ATOM 1499 C C . ILE A 1 192 ? 1.538 0.579 2.270 1.00 97.75 192 ILE A C 1
ATOM 1501 O O . ILE A 1 192 ? 1.393 -0.274 3.148 1.00 97.75 192 ILE A O 1
ATOM 1505 N N . ALA A 1 193 ? 1.469 1.879 2.532 1.00 94.44 193 ALA A N 1
ATOM 1506 C CA . ALA A 1 193 ? 1.228 2.470 3.841 1.00 94.44 193 ALA A CA 1
ATOM 1507 C C . ALA A 1 193 ? -0.234 2.910 4.030 1.00 94.44 193 ALA A C 1
ATOM 1509 O O . ALA A 1 193 ? -1.046 2.875 3.108 1.00 94.44 193 ALA A O 1
ATOM 1510 N N . ASN A 1 194 ? -0.575 3.381 5.235 1.00 92.31 194 ASN A N 1
ATOM 1511 C CA . ASN A 1 194 ? -1.884 3.971 5.560 1.00 92.31 194 ASN A CA 1
ATOM 1512 C C . ASN A 1 194 ? -3.093 3.039 5.343 1.00 92.31 194 ASN A C 1
ATOM 1514 O O . ASN A 1 194 ? -4.195 3.510 5.057 1.00 92.31 194 ASN A O 1
ATOM 1518 N N . ILE A 1 195 ? -2.907 1.725 5.502 1.00 93.50 195 ILE A N 1
ATOM 1519 C CA . ILE A 1 195 ? -3.954 0.724 5.248 1.00 93.50 195 ILE A CA 1
ATOM 1520 C C . ILE A 1 195 ? -5.216 0.977 6.087 1.00 93.50 195 ILE A C 1
ATOM 1522 O O . ILE A 1 195 ? -6.322 0.905 5.560 1.00 93.50 195 ILE A O 1
ATOM 1526 N N . GLY A 1 196 ? -5.069 1.356 7.363 1.00 92.81 196 GLY A N 1
ATOM 1527 C CA . GLY A 1 196 ? -6.218 1.649 8.227 1.00 92.81 196 GLY A CA 1
ATOM 1528 C C . GLY A 1 196 ? -7.052 2.840 7.745 1.00 92.81 196 GLY A C 1
ATOM 1529 O O . GLY A 1 196 ? -8.279 2.804 7.806 1.00 92.81 196 GLY A O 1
ATOM 1530 N N . GLU A 1 197 ? -6.407 3.878 7.203 1.00 91.94 197 GLU A N 1
ATOM 1531 C CA . GLU A 1 197 ? -7.108 5.035 6.631 1.00 91.94 197 GLU A CA 1
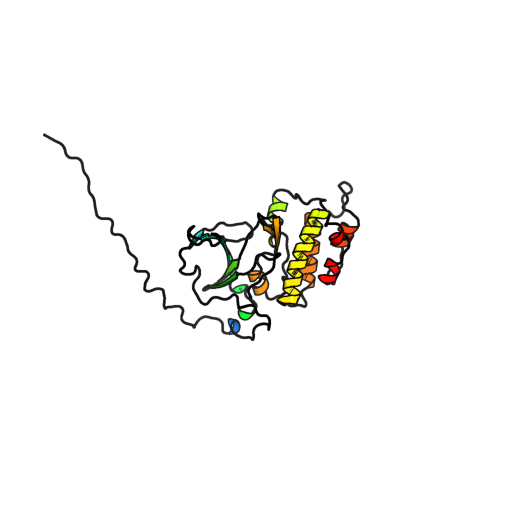ATOM 1532 C C . GLU A 1 197 ? -7.839 4.664 5.335 1.00 91.94 197 GLU A C 1
ATOM 1534 O O . GLU A 1 197 ? -8.970 5.097 5.122 1.00 91.94 197 GLU A O 1
ATOM 1539 N N . SER A 1 198 ? -7.215 3.843 4.489 1.00 93.50 198 SER A N 1
ATOM 1540 C CA . SER A 1 198 ? -7.834 3.329 3.266 1.00 93.50 198 SER A CA 1
ATOM 1541 C C . SER A 1 198 ? -9.078 2.481 3.573 1.00 93.50 198 SER A C 1
ATOM 1543 O O . SER A 1 198 ? -10.161 2.777 3.064 1.00 93.50 198 SER A O 1
ATOM 1545 N N . MET A 1 199 ? -8.973 1.517 4.496 1.00 94.06 199 MET A N 1
ATOM 1546 C CA . MET A 1 199 ? -10.117 0.710 4.941 1.00 94.06 199 MET A CA 1
ATOM 1547 C C . MET A 1 199 ? -11.247 1.585 5.499 1.00 94.06 199 MET A C 1
ATOM 1549 O O . MET A 1 199 ? -12.417 1.354 5.194 1.00 94.06 199 MET A O 1
ATOM 1553 N N . ALA A 1 200 ? -10.907 2.625 6.271 1.00 91.94 200 ALA A N 1
ATOM 1554 C CA . ALA A 1 200 ? -11.885 3.545 6.845 1.00 91.94 200 ALA A CA 1
ATOM 1555 C C . ALA A 1 200 ? -12.710 4.288 5.782 1.00 91.94 200 ALA A C 1
ATOM 1557 O O . ALA A 1 200 ? -13.889 4.549 6.019 1.00 91.94 200 ALA A O 1
ATOM 1558 N N . ARG A 1 201 ? -12.134 4.585 4.607 1.00 91.81 201 ARG A N 1
ATOM 1559 C CA . ARG A 1 201 ? -12.834 5.259 3.496 1.00 91.81 201 ARG A CA 1
ATOM 1560 C C . ARG A 1 201 ? -13.891 4.378 2.830 1.00 91.81 201 ARG A C 1
ATOM 1562 O O . ARG A 1 201 ? -14.870 4.918 2.324 1.00 91.81 201 ARG A O 1
ATOM 1569 N N . GLY A 1 202 ? -13.730 3.055 2.871 1.00 89.62 202 GLY A N 1
ATOM 1570 C CA . GLY A 1 202 ? -14.769 2.115 2.450 1.00 89.62 202 GLY A CA 1
ATOM 1571 C C . GLY A 1 202 ? -15.012 2.022 0.949 1.00 89.62 202 GLY A C 1
ATOM 1572 O O . GLY A 1 202 ? -16.170 1.928 0.540 1.00 89.62 202 GLY A O 1
ATOM 1573 N N . HIS A 1 203 ? -13.950 2.056 0.143 1.00 92.56 203 HIS A N 1
ATOM 1574 C CA . HIS A 1 203 ? -14.049 1.794 -1.293 1.00 92.56 203 HIS A CA 1
ATOM 1575 C C . HIS A 1 203 ? -14.673 0.420 -1.568 1.00 92.56 203 HIS A C 1
ATOM 1577 O O . HIS A 1 203 ? -14.461 -0.546 -0.824 1.00 92.56 203 HIS A O 1
ATOM 1583 N N . LYS A 1 204 ? -15.481 0.346 -2.626 1.00 90.50 204 LYS A N 1
ATOM 1584 C CA . LYS A 1 204 ? -16.182 -0.878 -3.034 1.00 90.50 204 LYS A CA 1
ATOM 1585 C C . LYS A 1 204 ? -15.327 -1.657 -4.027 1.00 90.50 204 LYS A C 1
ATOM 1587 O O . LYS A 1 204 ? -14.441 -1.093 -4.650 1.00 90.50 204 LYS A O 1
ATOM 1592 N N . MET A 1 205 ? -15.625 -2.942 -4.225 1.00 88.88 205 MET A N 1
ATOM 1593 C CA . MET A 1 205 ? -14.931 -3.755 -5.240 1.00 88.88 205 MET A CA 1
ATOM 1594 C C . MET A 1 205 ? -15.108 -3.210 -6.665 1.00 88.88 205 MET A C 1
ATOM 1596 O O . MET A 1 205 ? -14.232 -3.400 -7.497 1.00 88.88 205 MET A O 1
ATOM 1600 N N . ASP A 1 206 ? -16.188 -2.473 -6.933 1.00 90.88 206 ASP A N 1
ATOM 1601 C CA . ASP A 1 206 ? -16.391 -1.792 -8.219 1.00 90.88 206 ASP A CA 1
ATOM 1602 C C . ASP A 1 206 ? -15.344 -0.684 -8.470 1.00 90.88 206 ASP A C 1
ATOM 1604 O O . ASP A 1 206 ? -15.167 -0.252 -9.605 1.00 90.88 206 ASP A O 1
ATOM 1608 N N . ASP A 1 207 ? -14.622 -0.252 -7.428 1.00 93.62 207 ASP A N 1
ATOM 1609 C CA . ASP A 1 207 ? -13.599 0.794 -7.485 1.00 93.62 207 ASP A CA 1
ATOM 1610 C C . ASP A 1 207 ? -12.172 0.236 -7.709 1.00 93.62 207 ASP A C 1
ATOM 1612 O O . ASP A 1 207 ? -11.208 0.992 -7.596 1.00 93.62 207 ASP A O 1
ATOM 1616 N N . ILE A 1 208 ? -11.988 -1.065 -8.010 1.00 92.94 208 ILE A N 1
ATOM 1617 C CA . ILE A 1 208 ? -10.650 -1.680 -8.229 1.00 92.94 208 ILE A CA 1
ATOM 1618 C C . ILE A 1 208 ? -9.824 -0.909 -9.270 1.00 92.94 208 ILE A C 1
ATOM 1620 O O . ILE A 1 208 ? -8.605 -0.793 -9.130 1.00 92.94 208 ILE A O 1
ATOM 1624 N N . CYS A 1 209 ? -10.480 -0.330 -10.279 1.00 94.69 209 CYS A N 1
ATOM 1625 C CA . CYS A 1 209 ? -9.822 0.475 -11.305 1.00 94.69 209 CYS A CA 1
ATOM 1626 C C . CYS A 1 209 ? -9.050 1.680 -10.735 1.00 94.69 209 CYS A C 1
ATOM 1628 O O . CYS A 1 209 ? -8.082 2.110 -11.355 1.00 94.69 209 CYS A O 1
ATOM 1630 N N . LEU A 1 210 ? -9.399 2.188 -9.543 1.00 95.88 210 LEU A N 1
ATOM 1631 C CA . LEU A 1 210 ? -8.650 3.256 -8.867 1.00 95.88 210 LEU A CA 1
ATOM 1632 C C . LEU A 1 210 ? -7.253 2.796 -8.429 1.00 95.88 210 LEU A C 1
ATOM 1634 O O . LEU A 1 210 ? -6.298 3.570 -8.486 1.00 95.88 210 LEU A O 1
ATOM 1638 N N . ASP A 1 211 ? -7.120 1.542 -7.991 1.00 96.88 211 ASP A N 1
ATOM 1639 C CA . ASP A 1 211 ? -5.823 0.977 -7.601 1.00 96.88 211 ASP A CA 1
ATOM 1640 C C . ASP A 1 211 ? -4.945 0.727 -8.827 1.00 96.88 211 ASP A C 1
ATOM 1642 O O . ASP A 1 211 ? -3.743 0.998 -8.799 1.00 96.88 211 ASP A O 1
ATOM 1646 N N . VAL A 1 212 ? -5.568 0.269 -9.915 1.00 96.12 212 VAL A N 1
ATOM 1647 C CA . VAL A 1 212 ? -4.932 0.091 -11.225 1.00 96.12 212 VAL A CA 1
ATOM 1648 C C . VAL A 1 212 ? -4.451 1.430 -11.777 1.00 96.12 212 VAL A C 1
ATOM 1650 O O . VAL A 1 212 ? -3.287 1.581 -12.137 1.00 96.12 212 VAL A O 1
ATOM 1653 N N . GLU A 1 213 ? -5.312 2.442 -11.792 1.00 96.56 213 GLU A N 1
ATOM 1654 C CA . GLU A 1 213 ? -4.934 3.785 -12.220 1.00 96.56 213 GLU A CA 1
ATOM 1655 C C . GLU A 1 213 ? -3.778 4.328 -11.365 1.00 96.56 213 GLU A C 1
ATOM 1657 O O . GLU A 1 213 ? -2.791 4.837 -11.902 1.00 96.56 213 GLU A O 1
ATOM 1662 N N . GLY A 1 214 ? -3.853 4.155 -10.043 1.00 97.12 214 GLY A N 1
ATOM 1663 C CA . GLY A 1 214 ? -2.812 4.599 -9.122 1.00 97.12 214 GLY A CA 1
ATOM 1664 C C . GLY A 1 214 ? -1.446 3.964 -9.394 1.00 97.12 214 GLY A C 1
ATOM 1665 O O . GLY A 1 214 ? -0.436 4.671 -9.384 1.00 97.12 214 GLY A O 1
ATOM 1666 N N . ILE A 1 215 ? -1.380 2.658 -9.686 1.00 97.12 215 ILE A N 1
ATOM 1667 C CA . ILE A 1 215 ? -0.097 1.999 -9.975 1.00 97.12 215 ILE A CA 1
ATOM 1668 C C . ILE A 1 215 ? 0.504 2.464 -11.305 1.00 97.12 215 ILE A C 1
ATOM 1670 O O . ILE A 1 215 ? 1.709 2.714 -11.376 1.00 97.12 215 ILE A O 1
ATOM 1674 N N . LEU A 1 216 ? -0.327 2.667 -12.330 1.00 96.31 216 LEU A N 1
ATOM 1675 C CA . LEU A 1 216 ? 0.115 3.177 -13.629 1.00 96.31 216 LEU A CA 1
ATOM 1676 C C .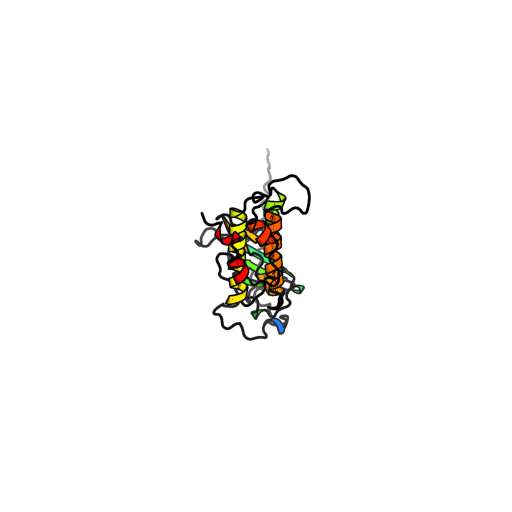 LEU A 1 216 ? 0.624 4.622 -13.525 1.00 96.31 216 LEU A C 1
ATOM 1678 O O . LEU A 1 216 ? 1.668 4.960 -14.090 1.00 96.31 216 LEU A O 1
ATOM 1682 N N . GLN A 1 217 ? -0.055 5.460 -12.735 1.00 96.19 217 GLN A N 1
ATOM 1683 C CA . GLN A 1 217 ? 0.385 6.827 -12.443 1.00 96.19 217 GLN A CA 1
ATOM 1684 C C . GLN A 1 217 ? 1.707 6.858 -11.665 1.00 96.19 217 GLN A C 1
ATOM 1686 O O . GLN A 1 217 ? 2.587 7.659 -11.991 1.00 96.19 217 GLN A O 1
ATOM 1691 N N . ILE A 1 218 ? 1.877 5.984 -10.664 1.00 97.19 218 ILE A N 1
ATOM 1692 C CA . ILE A 1 218 ? 3.147 5.848 -9.935 1.00 97.19 218 ILE A CA 1
ATOM 1693 C C . ILE A 1 218 ? 4.265 5.458 -10.905 1.00 97.19 218 ILE A C 1
ATOM 1695 O O . ILE A 1 218 ? 5.300 6.121 -10.921 1.00 97.19 218 ILE A O 1
ATOM 1699 N N . ALA A 1 219 ? 4.055 4.442 -11.745 1.00 96.56 219 ALA A N 1
ATOM 1700 C CA . ALA A 1 219 ? 5.050 4.001 -12.721 1.00 96.56 219 ALA A CA 1
ATOM 1701 C C . ALA A 1 219 ? 5.473 5.140 -13.664 1.00 96.56 219 ALA A C 1
ATOM 1703 O O . ALA A 1 219 ? 6.666 5.405 -13.816 1.00 96.56 219 ALA A O 1
ATOM 1704 N N . GLY A 1 220 ? 4.504 5.873 -14.225 1.00 94.31 220 GLY A N 1
ATOM 1705 C CA . GLY A 1 220 ? 4.772 7.024 -15.091 1.00 94.31 220 GLY A CA 1
ATOM 1706 C C . GLY A 1 220 ? 5.550 8.144 -14.392 1.00 94.31 220 GLY A C 1
ATOM 1707 O O . GLY A 1 220 ? 6.470 8.717 -14.982 1.00 94.31 220 GLY A O 1
ATOM 1708 N N . ALA A 1 221 ? 5.232 8.425 -13.124 1.00 94.00 221 ALA A N 1
ATOM 1709 C CA . ALA A 1 221 ? 5.932 9.431 -12.327 1.00 94.00 221 ALA A CA 1
ATOM 1710 C C . ALA A 1 221 ? 7.389 9.038 -12.028 1.00 94.00 221 ALA A C 1
ATOM 1712 O O . ALA A 1 221 ? 8.284 9.878 -12.136 1.00 94.00 221 ALA A O 1
ATOM 1713 N N . LEU A 1 222 ? 7.639 7.772 -11.677 1.00 94.62 222 LEU A N 1
ATOM 1714 C CA . LEU A 1 222 ? 8.990 7.277 -11.398 1.00 94.62 222 LEU A CA 1
ATOM 1715 C C . LEU A 1 222 ? 9.857 7.257 -12.665 1.00 94.62 222 LEU A C 1
ATOM 1717 O O . LEU A 1 222 ? 10.998 7.715 -12.629 1.00 94.62 222 LEU A O 1
ATOM 1721 N N . LEU A 1 223 ? 9.294 6.812 -13.791 1.00 92.50 223 LEU A N 1
ATOM 1722 C CA . LEU A 1 223 ? 9.988 6.728 -15.082 1.00 92.50 223 LEU A CA 1
ATOM 1723 C C . LEU A 1 223 ? 10.222 8.084 -15.762 1.00 92.50 223 L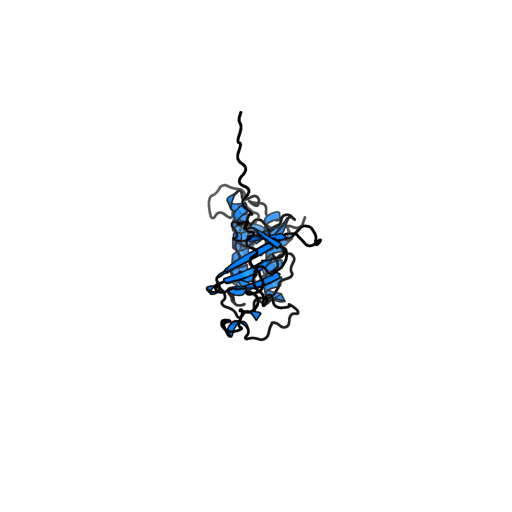EU A C 1
ATOM 1725 O O . LEU A 1 223 ? 10.968 8.136 -16.734 1.00 92.50 223 LEU A O 1
ATOM 1729 N N . GLN A 1 224 ? 9.610 9.166 -15.267 1.00 86.62 224 GLN A N 1
ATOM 1730 C CA . GLN A 1 224 ? 9.572 10.478 -15.928 1.00 86.62 224 GLN A CA 1
ATOM 1731 C C . GLN A 1 224 ? 8.990 10.418 -17.343 1.00 86.62 224 GLN A C 1
ATOM 1733 O O . GLN A 1 224 ? 9.552 10.960 -18.295 1.00 86.62 224 GLN A O 1
ATOM 1738 N N . VAL A 1 225 ? 7.830 9.782 -17.498 1.00 73.94 225 VAL A N 1
ATOM 1739 C CA . VAL A 1 225 ? 7.105 9.824 -18.773 1.00 73.94 225 VAL A CA 1
ATOM 1740 C C . VAL A 1 225 ? 6.558 11.243 -18.982 1.00 73.94 225 VAL A C 1
ATOM 1742 O O . VAL A 1 225 ? 5.452 11.567 -18.554 1.00 73.94 225 VAL A O 1
ATOM 1745 N N . ILE A 1 226 ? 7.358 12.123 -19.596 1.00 58.47 226 ILE A N 1
ATOM 1746 C CA . ILE A 1 226 ? 6.958 13.493 -19.944 1.00 58.47 226 ILE A CA 1
ATOM 1747 C C . ILE A 1 226 ? 6.182 13.455 -21.270 1.00 58.47 226 ILE A C 1
ATOM 1749 O O . ILE A 1 226 ? 6.704 12.960 -22.273 1.00 58.47 226 ILE A O 1
ATOM 1753 N N . PRO A 1 227 ? 4.965 14.024 -21.343 1.00 51.59 227 PRO A N 1
ATOM 1754 C CA . PRO A 1 227 ? 4.287 14.196 -22.615 1.00 51.59 227 PRO A CA 1
ATOM 1755 C C . PRO A 1 227 ? 4.999 15.268 -23.460 1.00 51.59 227 PRO A C 1
ATOM 1757 O O . PRO A 1 227 ? 4.851 16.463 -23.224 1.00 51.59 227 PRO A O 1
ATOM 1760 N N . GLY A 1 228 ? 5.739 14.834 -24.483 1.00 52.78 228 GLY A N 1
ATOM 1761 C CA . GLY A 1 228 ? 5.908 15.601 -25.720 1.00 52.78 228 GLY A CA 1
ATOM 1762 C C . GLY A 1 228 ? 6.944 16.729 -25.761 1.00 52.78 228 GLY A C 1
ATOM 1763 O O . GLY A 1 228 ? 6.635 17.767 -26.334 1.00 52.78 228 GLY A O 1
ATOM 1764 N N . ASN A 1 229 ? 8.181 16.531 -25.294 1.00 44.34 229 ASN A N 1
ATOM 1765 C CA . ASN A 1 229 ? 9.306 17.365 -25.746 1.00 44.34 229 ASN A CA 1
ATOM 1766 C C . ASN A 1 229 ? 10.514 16.511 -26.156 1.00 44.34 229 ASN A C 1
ATOM 1768 O O . ASN A 1 229 ? 10.963 15.628 -25.434 1.00 44.34 229 ASN A O 1
ATOM 1772 N N . GLY A 1 230 ? 10.983 16.754 -27.381 1.00 51.41 230 GLY A N 1
ATOM 1773 C CA . GLY A 1 230 ? 11.848 15.876 -28.170 1.00 51.41 230 GLY A CA 1
ATOM 1774 C C . GLY A 1 230 ? 13.335 15.892 -27.826 1.00 51.41 230 GLY A C 1
ATOM 1775 O O . GLY A 1 230 ? 14.161 15.974 -28.732 1.00 51.41 230 GLY A O 1
ATOM 1776 N N . SER A 1 231 ? 13.696 15.769 -26.554 1.00 58.75 231 SER A N 1
ATOM 1777 C CA . SER A 1 231 ? 15.076 15.457 -26.175 1.00 58.75 231 SER A CA 1
ATOM 1778 C C . SER A 1 231 ? 15.127 14.908 -24.758 1.00 58.75 231 SER A C 1
ATOM 1780 O O . SER A 1 231 ? 15.069 15.705 -23.838 1.00 58.75 231 SER A O 1
ATOM 1782 N N . GLU A 1 232 ? 15.246 13.593 -24.571 1.00 55.41 232 GLU A N 1
ATOM 1783 C CA . GLU A 1 232 ? 15.749 12.955 -23.340 1.00 55.41 232 GLU A CA 1
ATOM 1784 C C . GLU A 1 232 ? 15.611 11.434 -23.459 1.00 55.41 232 GLU A C 1
ATOM 1786 O O . GLU A 1 232 ? 14.920 10.948 -24.354 1.00 55.41 232 GLU A O 1
ATOM 1791 N N . LYS A 1 233 ? 16.344 10.686 -22.623 1.00 60.50 233 LYS A N 1
ATOM 1792 C CA . LYS A 1 233 ? 16.354 9.213 -22.592 1.00 60.50 233 LYS A CA 1
ATOM 1793 C C . LYS A 1 233 ? 14.948 8.642 -22.810 1.00 60.50 233 LYS A C 1
ATOM 1795 O O . LYS A 1 233 ? 14.025 8.938 -22.062 1.00 60.50 233 LYS A O 1
ATOM 1800 N N . VAL A 1 234 ? 14.807 7.811 -23.834 1.00 74.50 234 VAL A N 1
ATOM 1801 C CA . VAL A 1 234 ? 13.544 7.148 -24.160 1.00 74.50 234 VAL A CA 1
ATOM 1802 C C . VAL A 1 234 ? 13.468 5.871 -23.331 1.00 74.50 234 VAL A C 1
ATOM 1804 O O . VAL A 1 234 ? 14.392 5.061 -23.389 1.00 74.50 234 VAL A O 1
ATOM 1807 N N . ILE A 1 235 ? 12.403 5.718 -22.544 1.00 84.75 235 ILE A N 1
ATOM 1808 C CA . ILE A 1 235 ? 12.105 4.454 -21.861 1.00 84.75 235 ILE A CA 1
ATOM 1809 C C . ILE A 1 235 ? 11.776 3.365 -22.889 1.00 84.75 235 ILE A C 1
ATOM 1811 O O . ILE A 1 235 ? 11.276 3.647 -23.979 1.00 84.75 235 ILE A O 1
ATOM 1815 N N . GLY A 1 236 ? 12.065 2.117 -22.555 1.00 88.00 236 GLY A N 1
ATOM 1816 C CA . GLY A 1 236 ? 11.810 0.955 -23.382 1.00 88.00 236 GLY A CA 1
ATOM 1817 C C . GLY A 1 236 ? 10.334 0.813 -23.747 1.00 88.00 236 GLY A C 1
ATOM 1818 O O . GLY A 1 236 ? 9.427 1.227 -23.022 1.00 88.00 236 GLY A O 1
ATOM 1819 N N . ALA A 1 237 ? 10.080 0.163 -24.884 1.00 89.38 237 ALA A N 1
ATOM 1820 C CA . ALA A 1 237 ? 8.724 -0.046 -25.389 1.00 89.38 237 ALA A CA 1
ATOM 1821 C C . ALA A 1 237 ? 7.824 -0.800 -24.390 1.00 89.38 237 ALA A C 1
ATOM 1823 O O . ALA A 1 237 ? 6.615 -0.583 -24.372 1.00 89.38 237 ALA A O 1
ATOM 1824 N N . GLN A 1 238 ? 8.401 -1.668 -23.548 1.00 92.44 238 GLN A N 1
ATOM 1825 C CA . GLN A 1 238 ? 7.652 -2.388 -22.514 1.00 92.44 238 GLN A CA 1
ATOM 1826 C C . GLN A 1 238 ? 7.221 -1.471 -21.370 1.00 92.44 238 GLN A C 1
ATOM 1828 O O . GLN A 1 238 ? 6.070 -1.543 -20.948 1.00 92.44 238 GLN A O 1
ATOM 1833 N N . ALA A 1 239 ? 8.099 -0.578 -20.912 1.00 91.69 239 ALA A N 1
ATOM 1834 C CA . ALA A 1 239 ? 7.766 0.414 -19.897 1.00 91.69 239 ALA A CA 1
ATOM 1835 C C . ALA A 1 239 ? 6.701 1.402 -20.400 1.00 91.69 239 ALA A C 1
ATOM 1837 O O . ALA A 1 239 ? 5.745 1.703 -19.683 1.00 91.69 239 ALA A O 1
ATOM 1838 N N . GLU A 1 240 ? 6.806 1.853 -21.656 1.00 91.00 240 GLU A N 1
ATOM 1839 C CA . GLU A 1 240 ? 5.784 2.721 -22.250 1.00 91.00 240 GLU A CA 1
ATOM 1840 C C . GLU A 1 240 ? 4.436 1.996 -22.396 1.00 91.00 240 GLU A C 1
ATOM 1842 O O . GLU A 1 240 ? 3.396 2.552 -22.037 1.00 91.00 240 GLU A O 1
ATOM 1847 N N . SER A 1 241 ? 4.447 0.749 -22.882 1.00 93.19 241 SER A N 1
ATOM 1848 C CA . SER A 1 241 ? 3.243 -0.086 -22.971 1.00 93.19 241 SER A CA 1
ATOM 1849 C C . SER A 1 241 ? 2.598 -0.283 -21.599 1.00 93.19 241 SER A C 1
ATOM 1851 O O . SER A 1 241 ? 1.383 -0.148 -21.475 1.00 93.19 241 SER A O 1
ATOM 1853 N N . PHE A 1 242 ? 3.407 -0.528 -20.562 1.00 94.75 242 PHE A N 1
ATOM 1854 C CA . PHE A 1 242 ? 2.926 -0.736 -19.200 1.00 94.75 242 PHE A CA 1
ATOM 1855 C C . PHE A 1 242 ? 2.163 0.480 -18.682 1.00 94.75 242 PHE A C 1
ATOM 1857 O O . PHE A 1 242 ? 1.007 0.341 -18.297 1.00 94.75 242 PHE A O 1
ATOM 1864 N N . VAL A 1 243 ? 2.753 1.681 -18.742 1.00 93.56 243 VAL A N 1
ATOM 1865 C CA . VAL A 1 24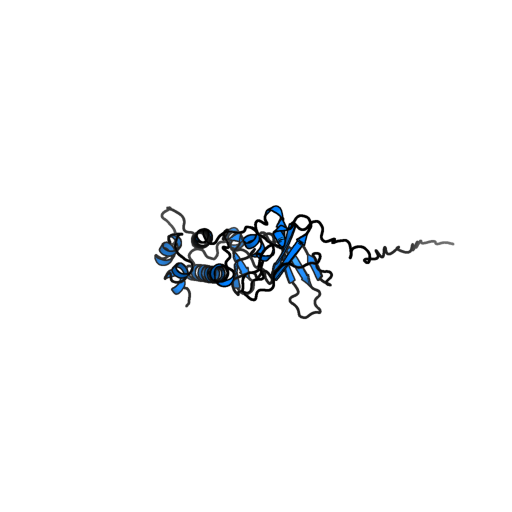3 ? 2.122 2.926 -18.252 1.00 93.56 243 VAL A CA 1
ATOM 1866 C C . VAL A 1 243 ? 0.834 3.267 -19.019 1.00 93.56 243 VAL A C 1
ATOM 1868 O O . VAL A 1 243 ? -0.036 3.961 -18.496 1.00 93.56 243 VAL A O 1
ATOM 1871 N N . ARG A 1 244 ? 0.686 2.762 -20.249 1.00 92.50 244 ARG A N 1
ATOM 1872 C CA . ARG A 1 244 ? -0.505 2.935 -21.096 1.00 92.50 244 ARG A CA 1
ATOM 1873 C C . ARG A 1 244 ? -1.519 1.789 -20.985 1.00 92.50 244 ARG A C 1
ATOM 1875 O O . ARG A 1 244 ? -2.474 1.772 -21.763 1.00 92.50 244 ARG A O 1
ATOM 1882 N N . THR A 1 245 ? -1.326 0.842 -20.065 1.00 93.69 245 THR A N 1
ATOM 1883 C CA . THR A 1 245 ? -2.269 -0.266 -19.854 1.00 93.69 245 THR A CA 1
ATOM 1884 C C . THR A 1 245 ? -3.669 0.286 -19.543 1.00 93.69 245 THR A C 1
ATOM 1886 O O . THR A 1 245 ? -3.785 1.248 -18.782 1.00 93.69 245 THR A O 1
ATOM 1889 N N . PRO A 1 246 ? -4.742 -0.279 -20.123 1.00 92.69 246 PRO A N 1
ATOM 1890 C CA . PRO A 1 246 ? -6.110 0.113 -19.792 1.00 92.69 246 PRO A CA 1
ATOM 1891 C C . PRO A 1 246 ? -6.421 -0.033 -18.294 1.00 92.69 246 PRO A C 1
ATOM 1893 O O . PRO A 1 246 ? -5.982 -0.983 -17.648 1.00 92.69 246 PRO A O 1
ATOM 1896 N N . THR A 1 247 ? -7.189 0.902 -17.727 1.00 89.69 247 THR A N 1
ATOM 1897 C CA . THR A 1 247 ? -7.493 0.923 -16.283 1.00 89.69 247 THR A CA 1
ATOM 1898 C C . THR A 1 247 ? -8.575 -0.071 -15.855 1.00 89.69 247 THR A C 1
ATOM 1900 O O . THR A 1 247 ? -8.792 -0.259 -14.659 1.00 89.69 247 THR A O 1
ATOM 1903 N N . ASP A 1 248 ? -9.251 -0.706 -16.813 1.00 89.75 248 ASP A N 1
ATOM 1904 C CA . ASP A 1 248 ? -10.190 -1.811 -16.605 1.00 89.75 248 ASP A CA 1
ATOM 1905 C C . ASP A 1 248 ? -9.496 -3.178 -16.490 1.00 89.75 248 ASP A C 1
ATOM 1907 O O . ASP A 1 248 ? -10.160 -4.169 -16.185 1.00 89.75 248 ASP A O 1
ATOM 1911 N N . ALA A 1 249 ? -8.172 -3.232 -16.680 1.00 89.31 249 ALA A N 1
ATOM 1912 C CA . ALA A 1 249 ? -7.376 -4.424 -16.426 1.00 89.31 249 ALA A CA 1
ATOM 1913 C C . ALA A 1 249 ? -7.417 -4.828 -14.943 1.00 89.31 249 ALA A C 1
ATOM 1915 O O . ALA A 1 249 ? -7.476 -3.997 -14.038 1.00 89.31 249 ALA A O 1
ATOM 1916 N N . THR A 1 250 ? -7.333 -6.125 -14.681 1.00 89.25 250 THR A N 1
ATOM 1917 C CA . THR A 1 250 ? -7.229 -6.680 -13.328 1.00 89.25 250 THR A CA 1
ATOM 1918 C C . THR A 1 250 ? -5.786 -6.655 -12.821 1.00 89.25 250 THR A C 1
ATOM 1920 O O . THR A 1 250 ? -4.828 -6.643 -13.594 1.00 89.25 250 THR A O 1
ATOM 1923 N N . VAL A 1 251 ? -5.601 -6.723 -11.498 1.00 92.38 251 VAL A N 1
ATOM 1924 C CA . VAL A 1 251 ? -4.261 -6.824 -10.886 1.00 92.38 251 VAL A CA 1
ATOM 1925 C C . VAL A 1 251 ? -3.478 -8.032 -11.423 1.00 92.38 251 VAL A C 1
ATOM 1927 O O . VAL A 1 251 ? -2.273 -7.923 -11.638 1.00 92.38 251 VAL A O 1
ATOM 1930 N N . ASP A 1 252 ? -4.145 -9.158 -11.690 1.00 92.06 252 ASP A N 1
ATOM 1931 C CA . ASP A 1 252 ? -3.509 -10.369 -12.229 1.00 92.06 252 ASP A CA 1
ATOM 1932 C C . ASP A 1 252 ? -3.058 -10.216 -13.688 1.00 92.06 252 ASP A C 1
ATOM 1934 O O . ASP A 1 252 ? -1.983 -10.696 -14.064 1.00 92.06 252 ASP A O 1
ATOM 1938 N N . GLU A 1 253 ? -3.839 -9.509 -14.506 1.00 92.75 253 GLU A N 1
ATOM 1939 C CA . GLU A 1 253 ? -3.449 -9.177 -15.880 1.00 92.75 253 GLU A CA 1
ATOM 1940 C C . GLU A 1 253 ? -2.232 -8.247 -15.893 1.00 92.75 253 GLU A C 1
ATOM 1942 O O . GLU A 1 253 ? -1.288 -8.483 -16.647 1.00 92.75 253 GLU A O 1
ATOM 1947 N N . ILE A 1 254 ? -2.202 -7.246 -15.007 1.00 94.50 254 ILE A N 1
ATOM 1948 C CA . ILE A 1 254 ? -1.068 -6.319 -14.890 1.00 94.50 254 ILE A CA 1
ATOM 1949 C C . ILE A 1 254 ? 0.181 -7.045 -14.385 1.00 94.50 254 ILE A C 1
ATOM 1951 O O . ILE A 1 254 ? 1.267 -6.817 -14.913 1.00 94.50 254 ILE A O 1
ATOM 1955 N N . LEU A 1 255 ? 0.047 -7.948 -13.406 1.00 94.62 255 LEU A N 1
ATOM 1956 C CA . LEU A 1 255 ? 1.155 -8.775 -12.905 1.00 94.62 255 LEU A CA 1
ATOM 1957 C C . LEU A 1 255 ? 1.790 -9.652 -13.992 1.00 94.62 255 LEU A C 1
ATOM 1959 O O . LEU A 1 255 ? 2.970 -9.983 -13.886 1.00 94.62 255 LEU A O 1
ATOM 1963 N N . SER A 1 256 ? 1.022 -10.001 -15.025 1.00 93.94 256 SER A N 1
ATOM 1964 C CA . SER A 1 256 ? 1.475 -10.791 -16.177 1.00 93.94 256 SER A CA 1
ATOM 1965 C C . SER A 1 256 ? 2.057 -9.928 -17.308 1.00 93.94 256 SER A C 1
ATOM 1967 O O . SER A 1 256 ? 2.397 -10.444 -18.372 1.00 93.94 256 SER A O 1
ATOM 1969 N N . HIS A 1 257 ? 2.148 -8.607 -17.129 1.00 95.31 257 HIS A N 1
ATOM 1970 C CA . HIS A 1 257 ? 2.694 -7.710 -18.141 1.00 95.31 257 HIS A CA 1
ATOM 1971 C C . HIS A 1 257 ? 4.218 -7.877 -18.254 1.00 95.31 257 HIS A C 1
ATOM 1973 O O . HIS A 1 257 ? 4.932 -7.795 -17.255 1.00 95.31 257 HIS A O 1
ATOM 1979 N N . ARG A 1 258 ? 4.735 -8.006 -19.486 1.00 93.88 258 ARG A N 1
ATOM 1980 C CA . ARG A 1 258 ? 6.158 -8.280 -19.787 1.00 93.88 258 ARG A CA 1
ATOM 1981 C C . ARG A 1 258 ? 7.144 -7.341 -19.082 1.00 93.88 258 ARG A C 1
ATOM 1983 O O . ARG A 1 258 ? 8.180 -7.785 -18.607 1.00 93.88 258 ARG A O 1
ATOM 1990 N N . PHE A 1 259 ? 6.804 -6.058 -18.956 1.00 94.50 259 PHE A N 1
ATOM 1991 C CA . PHE A 1 259 ? 7.593 -5.086 -18.181 1.00 94.50 259 PHE A CA 1
ATOM 1992 C C . PHE A 1 259 ? 7.964 -5.570 -16.761 1.00 94.50 259 PHE A C 1
ATOM 1994 O O . PHE A 1 259 ? 9.051 -5.279 -16.278 1.00 94.50 259 PHE A O 1
ATOM 2001 N N . LEU A 1 260 ? 7.090 -6.333 -16.094 1.00 93.88 260 LEU A N 1
ATOM 2002 C CA . LEU A 1 260 ? 7.317 -6.845 -14.735 1.00 93.88 260 LEU A CA 1
ATOM 2003 C C . LEU A 1 260 ? 8.074 -8.187 -14.693 1.00 93.88 260 LEU A C 1
ATOM 2005 O O . LEU A 1 260 ? 8.434 -8.665 -13.607 1.00 93.88 260 LEU A O 1
ATOM 2009 N N . GLU A 1 261 ? 8.291 -8.810 -15.853 1.00 84.12 261 GLU A N 1
ATOM 2010 C CA . GLU A 1 261 ? 9.076 -10.038 -16.013 1.00 84.12 261 GLU A CA 1
ATOM 2011 C C . GLU A 1 261 ? 10.569 -9.721 -16.164 1.00 84.12 261 GLU A C 1
ATOM 2013 O O . GLU A 1 261 ? 11.398 -10.421 -15.592 1.00 84.12 261 GLU A O 1
ATOM 2018 N N . GLU A 1 262 ? 10.901 -8.632 -16.866 1.00 65.94 262 GLU A N 1
ATOM 2019 C CA . GLU A 1 262 ? 12.276 -8.239 -17.223 1.00 65.94 262 GLU A CA 1
ATOM 2020 C C . GLU A 1 262 ? 13.071 -7.600 -16.060 1.00 65.94 262 GLU A C 1
ATOM 2022 O O . GLU A 1 262 ? 14.265 -7.359 -16.186 1.00 65.94 262 GLU A O 1
ATOM 2027 N N . GLY A 1 263 ? 12.439 -7.342 -14.908 1.00 53.97 263 GLY A N 1
ATOM 2028 C CA . GLY A 1 263 ? 13.069 -6.730 -13.724 1.00 53.97 263 GLY A CA 1
ATOM 2029 C C . GLY A 1 263 ? 13.701 -7.709 -12.724 1.00 53.97 263 GLY A C 1
ATOM 2030 O O . GLY A 1 263 ? 13.952 -7.318 -11.586 1.00 53.97 263 GLY A O 1
ATOM 2031 N N . VAL A 1 264 ? 13.887 -8.981 -13.093 1.00 43.09 264 VAL A N 1
ATOM 2032 C CA . VAL A 1 264 ? 14.476 -10.024 -12.232 1.00 43.09 264 VAL A CA 1
ATOM 2033 C C . VAL A 1 264 ? 15.711 -10.612 -12.916 1.00 43.09 264 VAL A C 1
ATOM 2035 O O . VAL A 1 264 ? 15.650 -11.722 -13.431 1.00 43.09 264 VAL A O 1
ATOM 2038 N N . ASP A 1 265 ? 16.814 -9.868 -12.906 1.00 34.12 265 ASP A N 1
ATOM 2039 C CA . ASP A 1 265 ? 18.163 -10.380 -13.195 1.00 34.12 265 ASP A CA 1
ATOM 2040 C C . ASP A 1 265 ? 19.097 -10.096 -12.008 1.00 34.12 265 ASP A C 1
ATOM 2042 O O . ASP A 1 265 ? 19.050 -8.964 -11.466 1.00 34.12 265 ASP A O 1
#